Protein AF-A0A946QDX3-F1 (afdb_monomer_lite)

Structure (mmCIF, N/CA/C/O backbone):
data_AF-A0A946QDX3-F1
#
_entry.id   AF-A0A946QDX3-F1
#
loop_
_atom_site.group_PDB
_atom_site.id
_atom_site.type_symbol
_atom_site.label_atom_id
_atom_site.label_alt_id
_atom_site.label_comp_id
_atom_site.label_asym_id
_atom_site.label_entity_id
_atom_site.label_seq_id
_atom_site.pdbx_PDB_ins_code
_atom_site.Cartn_x
_atom_site.Cartn_y
_atom_site.Cartn_z
_atom_site.occupancy
_atom_site.B_iso_or_equiv
_atom_site.auth_seq_id
_atom_site.auth_comp_id
_atom_site.auth_asym_id
_atom_site.auth_atom_id
_atom_site.pdbx_PDB_model_num
ATOM 1 N N . MET A 1 1 ? -33.222 -22.373 52.245 1.00 41.47 1 MET A N 1
ATOM 2 C CA . MET A 1 1 ? -32.261 -22.494 51.122 1.00 41.47 1 MET A CA 1
ATOM 3 C C . MET A 1 1 ? -33.049 -22.354 49.823 1.00 41.47 1 MET A C 1
ATOM 5 O O . MET A 1 1 ? -33.747 -23.283 49.467 1.00 41.47 1 MET A O 1
ATOM 9 N N . ARG A 1 2 ? -33.290 -21.146 49.296 1.00 36.00 2 ARG A N 1
ATOM 10 C CA . ARG A 1 2 ? -32.453 -20.389 48.336 1.00 36.00 2 ARG A CA 1
ATOM 11 C C . ARG A 1 2 ? -31.874 -21.234 47.192 1.00 36.00 2 ARG A C 1
ATOM 13 O O . ARG A 1 2 ? -30.853 -21.881 47.385 1.00 36.00 2 ARG A O 1
ATOM 20 N N . LYS A 1 3 ? -32.453 -21.072 45.999 1.00 32.81 3 LYS A N 1
ATOM 21 C CA . LYS A 1 3 ? -31.735 -20.637 44.789 1.00 32.81 3 LYS A CA 1
ATOM 22 C C . LYS A 1 3 ? -32.737 -19.973 43.836 1.00 32.81 3 LYS A C 1
ATOM 24 O O . LYS A 1 3 ? -33.515 -20.640 43.171 1.00 32.81 3 LYS A O 1
ATOM 29 N N . VAL A 1 4 ? -32.740 -18.642 43.854 1.00 37.34 4 VAL A N 1
ATOM 30 C CA . VAL A 1 4 ? -33.291 -17.804 42.785 1.00 37.34 4 VAL A CA 1
ATOM 31 C C . VAL A 1 4 ? -32.196 -17.743 41.728 1.00 37.34 4 VAL A C 1
ATOM 33 O O . VAL A 1 4 ? -31.067 -17.381 42.057 1.00 37.34 4 VAL A O 1
ATOM 36 N N . ILE A 1 5 ? -32.497 -18.167 40.506 1.00 38.88 5 ILE A N 1
ATOM 37 C CA . ILE A 1 5 ? -31.563 -18.127 39.380 1.00 38.88 5 ILE A CA 1
ATOM 38 C C . ILE A 1 5 ? -31.971 -16.916 38.539 1.00 38.88 5 ILE A C 1
ATOM 40 O O . ILE A 1 5 ? -33.093 -16.858 38.041 1.00 38.88 5 ILE A O 1
ATOM 44 N N . HIS A 1 6 ? -31.099 -15.913 38.468 1.00 34.41 6 HIS A N 1
ATOM 45 C CA . HIS A 1 6 ? -31.252 -14.770 37.570 1.00 34.41 6 HIS A CA 1
ATOM 46 C C . HIS A 1 6 ? -30.952 -15.200 36.127 1.00 34.41 6 HIS A C 1
ATOM 48 O O . HIS A 1 6 ? -29.953 -15.892 35.923 1.00 34.41 6 HIS A O 1
ATOM 54 N N . PRO A 1 7 ? -31.737 -14.776 35.123 1.00 34.97 7 PRO A N 1
ATOM 55 C CA . PRO A 1 7 ? -31.283 -14.834 33.744 1.00 34.97 7 PRO A CA 1
ATOM 56 C C . PRO A 1 7 ? -30.260 -13.711 33.532 1.00 34.97 7 PRO A C 1
ATOM 58 O O . PRO A 1 7 ? -30.574 -12.526 33.655 1.00 34.97 7 PRO A O 1
ATOM 61 N N . ILE A 1 8 ? -29.013 -14.102 33.280 1.00 38.84 8 ILE A N 1
ATOM 62 C CA . ILE A 1 8 ? -27.955 -13.204 32.823 1.00 38.84 8 ILE A CA 1
ATOM 63 C C . ILE A 1 8 ? -28.289 -12.841 31.375 1.00 38.84 8 ILE A C 1
ATOM 65 O O . ILE A 1 8 ? -28.543 -13.719 30.555 1.00 38.84 8 ILE A O 1
ATOM 69 N N . TYR A 1 9 ? -28.333 -11.540 31.100 1.00 29.94 9 TYR A N 1
ATOM 70 C CA . TYR A 1 9 ? -28.392 -10.979 29.757 1.00 29.94 9 TYR A CA 1
ATOM 71 C C . TYR A 1 9 ? -27.188 -11.475 28.954 1.00 29.94 9 TYR A C 1
ATOM 73 O O . TYR A 1 9 ? -26.076 -10.993 29.161 1.00 29.94 9 TYR A O 1
ATOM 81 N N . ASP A 1 10 ? -27.417 -12.408 28.038 1.00 31.30 10 ASP A N 1
ATOM 82 C CA . ASP A 1 10 ? -26.466 -12.714 26.980 1.00 31.30 10 ASP A CA 1
ATOM 83 C C . ASP A 1 10 ? -26.739 -11.716 25.851 1.00 31.30 10 ASP A C 1
ATOM 85 O O . ASP A 1 10 ? -27.717 -11.829 25.104 1.00 31.30 10 ASP A O 1
ATOM 89 N N . LYS A 1 11 ? -25.954 -10.634 25.811 1.00 34.47 11 LYS A N 1
ATOM 90 C CA . LYS A 1 11 ? -25.984 -9.687 24.696 1.00 34.47 11 LYS A CA 1
ATOM 91 C C . LYS A 1 11 ? -25.375 -10.399 23.496 1.00 34.47 11 LYS A C 1
ATOM 93 O O . LYS A 1 11 ? -24.168 -10.359 23.288 1.00 34.47 11 LYS A O 1
ATOM 98 N N . HIS A 1 12 ? -26.231 -11.050 22.722 1.00 31.20 12 HIS A N 1
ATOM 99 C CA . HIS A 1 12 ? -25.915 -11.468 21.369 1.00 31.20 12 HIS A CA 1
ATOM 100 C C . HIS A 1 12 ? -25.591 -10.195 20.576 1.00 31.20 12 HIS A C 1
ATOM 102 O O . HIS A 1 12 ? -26.488 -9.416 20.246 1.00 31.20 12 HIS A O 1
ATOM 108 N N . PHE A 1 13 ? -24.304 -9.928 20.357 1.00 32.84 13 PHE A N 1
ATOM 109 C CA . PHE A 1 13 ? -23.889 -8.976 19.336 1.00 32.84 13 PHE A CA 1
ATOM 110 C C . PHE A 1 13 ? -24.353 -9.557 17.999 1.00 32.84 13 PHE A C 1
ATOM 112 O O . PHE A 1 13 ? -24.028 -10.713 17.717 1.00 32.84 13 PHE A O 1
ATOM 119 N N . PRO A 1 14 ? -25.150 -8.834 17.197 1.00 33.19 14 PRO A N 1
ATOM 120 C CA . PRO A 1 14 ? -25.468 -9.314 15.869 1.00 33.19 14 PRO A CA 1
ATOM 121 C C . PRO A 1 14 ? -24.155 -9.369 15.088 1.00 33.19 14 PRO A C 1
ATOM 123 O O . PRO A 1 14 ? -23.488 -8.351 14.914 1.00 33.19 14 PRO A O 1
A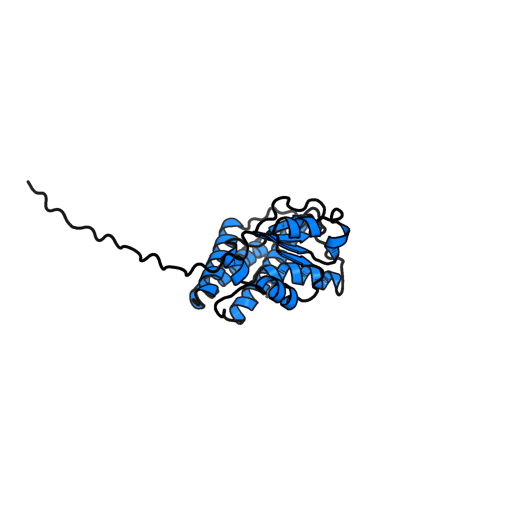TOM 126 N N . SER A 1 15 ? -23.768 -10.569 14.654 1.00 38.28 15 SER A N 1
ATOM 127 C CA . SER A 1 15 ? -22.821 -10.739 13.561 1.00 38.28 15 SER A CA 1
ATOM 128 C C . SER A 1 15 ? -23.417 -10.004 12.369 1.00 38.28 15 SER A C 1
ATOM 130 O O . SER A 1 15 ? -24.337 -10.510 11.725 1.00 38.28 15 SER A O 1
ATOM 132 N N . ASN A 1 16 ? -22.968 -8.770 12.133 1.00 37.12 16 ASN A N 1
ATOM 133 C CA . ASN A 1 16 ? -23.263 -8.090 10.887 1.00 37.12 16 ASN A CA 1
ATOM 134 C C . ASN A 1 16 ? -22.717 -8.997 9.791 1.00 37.12 16 ASN A C 1
ATOM 136 O O . ASN A 1 16 ? -21.519 -9.271 9.733 1.00 37.12 16 ASN A O 1
ATOM 140 N N . HIS A 1 17 ? -23.630 -9.516 8.975 1.00 38.84 17 HIS A N 1
ATOM 141 C CA . HIS A 1 17 ? -23.306 -10.070 7.679 1.00 38.84 17 HIS A CA 1
ATOM 142 C C . HIS A 1 17 ? -22.664 -8.944 6.872 1.00 38.84 17 HIS A C 1
ATOM 144 O O . HIS A 1 17 ? -23.356 -8.174 6.208 1.00 38.84 17 HIS A O 1
ATOM 150 N N . ILE A 1 18 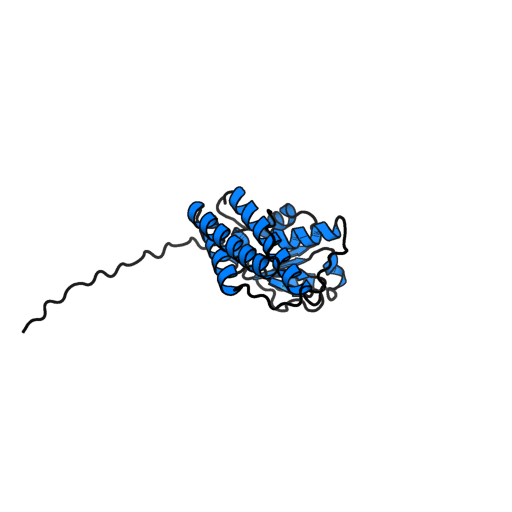? -21.342 -8.833 6.979 1.00 46.91 18 ILE A N 1
ATOM 151 C CA . ILE A 1 18 ? -20.516 -8.262 5.929 1.00 46.91 18 ILE A CA 1
ATOM 152 C C . ILE A 1 18 ? -20.886 -9.105 4.712 1.00 46.91 18 ILE A C 1
ATOM 154 O O . ILE A 1 18 ? -20.690 -10.320 4.713 1.00 46.91 18 ILE A O 1
ATOM 158 N N . GLN A 1 19 ? -21.581 -8.498 3.751 1.00 44.94 19 GLN A N 1
ATOM 159 C CA . GLN A 1 19 ? -21.688 -9.081 2.422 1.00 44.94 19 GLN A CA 1
ATOM 160 C C . GLN A 1 19 ? -20.257 -9.402 2.018 1.00 44.94 19 GLN A C 1
ATOM 162 O O . GLN A 1 19 ? -19.437 -8.488 2.036 1.00 44.94 19 GLN A O 1
ATOM 167 N N . ASP A 1 20 ? -19.957 -10.680 1.776 1.00 45.28 20 ASP A N 1
ATOM 168 C CA . ASP A 1 20 ? -18.637 -11.125 1.350 1.00 45.28 20 ASP A CA 1
ATOM 169 C C . ASP A 1 20 ? -18.242 -10.278 0.135 1.00 45.28 20 ASP A C 1
ATOM 171 O O . ASP A 1 20 ? -18.706 -10.520 -0.981 1.00 45.28 20 ASP A O 1
ATOM 175 N N . ILE A 1 21 ? -17.443 -9.232 0.368 1.00 50.97 21 ILE A N 1
ATOM 176 C CA . ILE A 1 21 ? -16.737 -8.528 -0.692 1.00 50.97 21 ILE A CA 1
ATOM 177 C C . ILE A 1 21 ? -15.943 -9.651 -1.353 1.00 50.97 21 ILE A C 1
ATOM 179 O O . ILE A 1 21 ? -15.221 -10.342 -0.622 1.00 50.97 21 ILE A O 1
ATOM 183 N N . PRO A 1 22 ? -16.118 -9.925 -2.660 1.00 57.59 22 PRO A N 1
ATOM 184 C CA . PRO A 1 22 ? -15.357 -10.982 -3.308 1.00 57.59 22 PRO A CA 1
ATOM 185 C C . PRO A 1 22 ? -13.893 -10.760 -2.938 1.00 57.59 22 PRO A C 1
ATOM 187 O O . PRO A 1 22 ? -13.384 -9.656 -3.122 1.00 57.59 22 PRO A O 1
ATOM 190 N N . MET A 1 23 ? -13.272 -11.743 -2.273 1.00 61.16 23 MET A N 1
ATOM 191 C CA . MET A 1 23 ? -11.881 -11.599 -1.851 1.00 61.16 23 MET A CA 1
ATOM 192 C C . MET A 1 23 ? -11.065 -11.293 -3.098 1.00 61.16 23 MET A C 1
ATOM 194 O O . MET A 1 23 ? -11.065 -12.083 -4.040 1.00 61.16 23 MET A O 1
ATOM 198 N N . ILE A 1 24 ? -10.440 -10.122 -3.102 1.00 79.12 24 ILE A N 1
ATOM 199 C CA . ILE A 1 24 ? -9.667 -9.618 -4.220 1.00 79.12 24 ILE A CA 1
ATOM 200 C C . ILE A 1 24 ? -8.252 -10.187 -4.075 1.00 79.12 24 ILE A C 1
ATOM 202 O O . ILE A 1 24 ? -7.794 -10.896 -4.966 1.00 79.12 24 ILE A O 1
ATOM 206 N N . TYR A 1 25 ? -7.605 -9.963 -2.919 1.00 90.88 25 TYR A N 1
ATOM 207 C CA . TYR A 1 25 ? -6.217 -10.366 -2.659 1.00 90.88 25 TYR A CA 1
ATOM 208 C C . TYR A 1 25 ? -5.999 -10.812 -1.210 1.00 90.88 25 TYR A C 1
ATOM 210 O O . TYR A 1 25 ? -6.507 -10.195 -0.280 1.00 90.88 25 TYR A O 1
ATOM 218 N N . LYS A 1 26 ? -5.181 -11.848 -1.003 1.00 91.69 26 LYS A N 1
ATOM 219 C CA . LYS A 1 26 ? -4.692 -12.283 0.318 1.00 91.69 26 LYS A CA 1
ATOM 220 C C . LYS A 1 26 ? -3.408 -11.581 0.745 1.00 91.69 26 LYS A C 1
ATOM 222 O O . LYS A 1 26 ? -3.100 -11.548 1.930 1.00 91.69 26 LYS A O 1
ATOM 227 N N . GLU A 1 27 ? -2.636 -11.071 -0.209 1.00 94.75 27 GLU A N 1
ATOM 228 C CA . GLU A 1 27 ? -1.398 -10.341 0.055 1.00 94.75 27 GLU A CA 1
ATOM 229 C C . GLU A 1 27 ? -1.223 -9.213 -0.962 1.00 94.75 27 GLU A C 1
ATOM 231 O O . GLU A 1 27 ? -1.499 -9.378 -2.151 1.00 94.75 27 GLU A O 1
ATOM 236 N N . LEU A 1 28 ? -0.740 -8.073 -0.468 1.00 97.44 28 LEU A N 1
ATOM 237 C CA . LEU A 1 28 ? -0.300 -6.936 -1.266 1.00 97.44 28 LEU A CA 1
ATOM 238 C C . LEU A 1 28 ? 1.228 -6.933 -1.250 1.00 97.44 28 LEU A C 1
ATOM 240 O O . LEU A 1 28 ? 1.826 -6.777 -0.184 1.00 97.44 28 LEU A O 1
ATOM 244 N N . ALA A 1 29 ? 1.856 -7.115 -2.406 1.00 97.56 29 ALA A N 1
ATOM 245 C CA . ALA A 1 29 ? 3.298 -7.265 -2.526 1.00 97.56 29 ALA A CA 1
ATOM 246 C C . ALA A 1 29 ? 3.890 -6.266 -3.526 1.00 97.56 29 ALA A C 1
ATOM 248 O O . ALA A 1 29 ? 3.354 -6.068 -4.614 1.00 97.56 29 ALA A O 1
ATOM 249 N N . ILE A 1 30 ? 5.040 -5.686 -3.186 1.00 97.94 30 ILE A N 1
ATOM 250 C CA . ILE A 1 30 ? 5.879 -4.906 -4.104 1.00 97.94 30 ILE A CA 1
ATOM 251 C C . ILE A 1 30 ? 7.269 -5.533 -4.219 1.00 97.94 30 ILE A C 1
ATOM 253 O O . ILE A 1 30 ? 7.847 -5.959 -3.218 1.00 97.94 30 ILE A O 1
ATOM 257 N N . LEU A 1 31 ? 7.824 -5.581 -5.430 1.00 97.44 31 LEU A N 1
ATOM 258 C CA . LEU A 1 31 ? 9.216 -5.984 -5.646 1.00 97.44 31 LEU A CA 1
ATOM 259 C C . LEU A 1 31 ? 10.111 -4.749 -5.686 1.00 97.44 31 LEU A C 1
ATOM 261 O O . LEU A 1 31 ? 9.846 -3.829 -6.453 1.00 97.44 31 LEU A O 1
ATOM 265 N N . LEU A 1 32 ? 11.154 -4.720 -4.859 1.00 96.12 32 LEU A N 1
ATOM 266 C CA . LEU A 1 32 ? 12.097 -3.603 -4.785 1.00 96.12 32 LEU A CA 1
ATOM 267 C C . LEU A 1 32 ? 13.497 -4.036 -5.241 1.00 96.12 32 LEU A C 1
ATOM 269 O O . LEU A 1 32 ? 13.923 -5.153 -4.924 1.00 96.12 32 LEU A O 1
ATOM 273 N N . PRO A 1 33 ? 14.266 -3.169 -5.927 1.00 93.56 33 PRO A N 1
ATOM 274 C CA . PRO A 1 33 ? 15.598 -3.503 -6.419 1.00 93.56 33 PRO A CA 1
ATOM 275 C C . PRO A 1 33 ? 16.660 -3.189 -5.350 1.00 93.56 33 PRO A C 1
ATOM 277 O O . PRO A 1 33 ? 17.644 -2.499 -5.609 1.00 93.56 33 PRO A O 1
ATOM 280 N N . CYS A 1 34 ? 16.437 -3.656 -4.123 1.00 92.06 34 CYS A N 1
ATOM 281 C CA . CYS A 1 34 ? 17.333 -3.474 -2.984 1.00 92.06 34 CYS A CA 1
ATOM 282 C C . CYS A 1 34 ? 17.331 -4.730 -2.100 1.00 92.06 34 CYS A C 1
ATOM 284 O O . CYS A 1 34 ? 16.368 -5.494 -2.101 1.00 92.06 34 CYS A O 1
ATOM 286 N N . HIS A 1 35 ? 18.415 -4.969 -1.361 1.00 88.94 35 HIS A N 1
ATOM 287 C CA . HIS A 1 35 ? 18.551 -6.123 -0.456 1.00 88.94 35 HIS A CA 1
ATOM 288 C C . HIS A 1 35 ? 17.893 -5.861 0.899 1.00 88.94 35 HIS A C 1
ATOM 290 O O . HIS A 1 35 ? 17.504 -6.783 1.617 1.00 88.94 35 HIS A O 1
ATOM 296 N N . SER A 1 36 ? 17.807 -4.585 1.249 1.00 89.38 36 SER A N 1
ATOM 297 C CA . SER A 1 36 ? 17.224 -4.0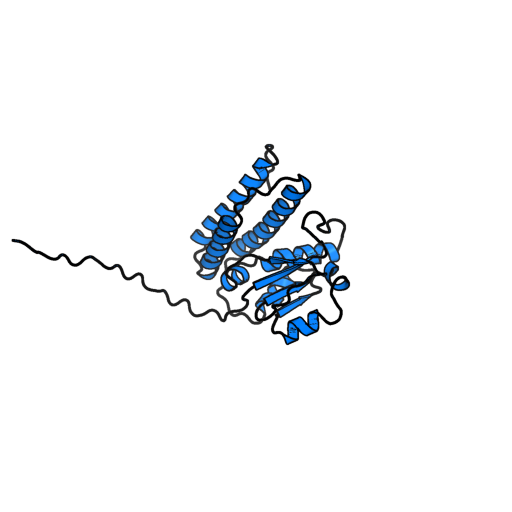23 2.451 1.00 89.38 36 SER A CA 1
ATOM 298 C C . SER A 1 36 ? 16.659 -2.641 2.114 1.00 89.38 36 SER A C 1
ATOM 300 O O . SER A 1 36 ? 16.948 -2.074 1.065 1.00 89.38 36 SER A O 1
ATOM 302 N N . LEU A 1 37 ? 15.892 -2.031 3.011 1.00 89.19 37 LEU A N 1
ATOM 303 C CA . LEU A 1 37 ? 15.543 -0.619 2.825 1.00 89.19 37 LEU A CA 1
ATOM 304 C C . LEU A 1 37 ? 16.732 0.331 3.126 1.00 89.19 37 LEU A C 1
ATOM 306 O O . LEU A 1 37 ? 16.603 1.531 2.913 1.00 89.19 37 LEU A O 1
ATOM 310 N N . GLU A 1 38 ? 17.900 -0.161 3.579 1.00 86.38 38 GLU A N 1
ATOM 311 C CA . GLU A 1 38 ? 19.117 0.668 3.721 1.00 86.38 38 GLU A CA 1
ATOM 312 C C . GLU A 1 38 ? 19.693 1.068 2.355 1.00 86.38 38 GLU A C 1
ATOM 314 O O . GLU A 1 38 ? 20.203 2.176 2.192 1.00 86.38 38 GLU A O 1
ATOM 319 N N . ASP A 1 39 ? 19.598 0.169 1.372 1.00 87.94 39 ASP A N 1
ATOM 320 C CA . ASP A 1 39 ? 20.019 0.366 -0.016 1.00 87.94 39 ASP A CA 1
ATOM 321 C C . ASP A 1 39 ? 18.844 0.718 -0.941 1.00 87.94 39 ASP A C 1
ATOM 323 O O . ASP A 1 39 ? 18.923 0.514 -2.152 1.00 87.94 39 ASP A O 1
ATOM 327 N N . PHE A 1 40 ? 17.761 1.278 -0.386 1.00 90.56 40 PHE A N 1
ATOM 328 C CA . PHE A 1 40 ? 16.613 1.726 -1.173 1.00 90.56 40 PHE A CA 1
ATOM 329 C C . PHE A 1 40 ? 17.053 2.698 -2.288 1.00 90.56 40 PHE A C 1
ATOM 331 O O . PHE A 1 40 ? 17.841 3.623 -2.038 1.00 90.56 40 PHE A O 1
ATOM 338 N N . PRO A 1 41 ? 16.559 2.532 -3.527 1.00 88.12 41 PRO A N 1
ATOM 339 C CA . PRO A 1 41 ? 17.155 3.154 -4.705 1.00 88.12 41 PRO A CA 1
ATOM 340 C C . PRO A 1 41 ? 16.717 4.624 -4.877 1.00 88.12 41 PRO A C 1
ATOM 342 O O . PRO A 1 41 ? 15.921 4.982 -5.739 1.00 88.12 41 PRO A O 1
ATOM 345 N N . THR A 1 42 ? 17.289 5.514 -4.066 1.00 87.38 42 THR A N 1
ATOM 346 C CA . THR A 1 42 ? 16.982 6.963 -4.041 1.00 87.38 42 THR A CA 1
ATOM 347 C C . THR A 1 42 ? 17.639 7.783 -5.162 1.00 87.38 42 THR A C 1
ATOM 349 O O . THR A 1 42 ? 17.475 8.999 -5.214 1.00 87.38 42 THR A O 1
ATOM 352 N N . HIS A 1 43 ? 18.404 7.142 -6.047 1.00 88.75 43 HIS A N 1
ATOM 353 C CA . HIS A 1 43 ? 19.201 7.803 -7.086 1.00 88.75 43 HIS A CA 1
ATOM 354 C C . HIS A 1 43 ? 18.499 7.894 -8.449 1.00 88.75 43 HIS A C 1
ATOM 356 O O . HIS A 1 43 ? 18.997 8.592 -9.332 1.00 88.75 43 HIS A O 1
ATOM 362 N N . HIS A 1 44 ? 17.381 7.187 -8.634 1.00 89.94 44 HIS A N 1
ATOM 363 C CA . HIS A 1 44 ? 16.588 7.281 -9.857 1.00 89.94 44 HIS A CA 1
ATOM 364 C C . HIS A 1 44 ? 15.909 8.650 -9.973 1.00 89.94 44 HIS A C 1
ATOM 366 O O . HIS A 1 44 ? 15.630 9.315 -8.974 1.00 89.94 44 HIS A O 1
ATOM 372 N N . THR A 1 45 ? 15.618 9.056 -11.206 1.00 90.12 45 THR A N 1
ATOM 373 C CA . THR A 1 45 ? 14.881 10.282 -11.533 1.00 90.12 45 THR A CA 1
ATOM 374 C C . THR A 1 45 ? 13.751 9.968 -12.507 1.00 90.12 45 THR A C 1
ATOM 376 O O . THR A 1 45 ? 13.649 8.847 -13.004 1.00 90.12 45 THR A O 1
ATOM 379 N N . ASP A 1 46 ? 12.907 10.965 -12.774 1.00 92.94 46 ASP A N 1
ATOM 380 C CA . ASP A 1 46 ? 11.884 10.911 -13.821 1.00 92.94 46 ASP A CA 1
ATOM 381 C C . ASP A 1 46 ? 10.950 9.695 -13.665 1.00 92.94 46 ASP A C 1
ATOM 383 O O . ASP A 1 46 ? 10.467 9.424 -12.562 1.00 92.94 46 ASP A O 1
ATOM 387 N N . ASP A 1 47 ? 10.693 8.972 -14.755 1.00 93.44 47 ASP A N 1
ATOM 388 C CA . ASP A 1 47 ? 9.748 7.856 -14.812 1.00 93.44 47 ASP A CA 1
ATOM 389 C C . ASP A 1 47 ? 10.120 6.703 -13.870 1.00 93.44 47 ASP A C 1
ATOM 391 O O . ASP A 1 47 ? 9.234 6.072 -13.297 1.00 93.44 47 ASP A O 1
ATOM 395 N N . ASP A 1 48 ? 11.410 6.461 -13.637 1.00 93.12 48 ASP A N 1
ATOM 396 C CA . ASP A 1 48 ? 11.875 5.397 -12.743 1.00 93.12 48 ASP A CA 1
ATOM 397 C C . ASP A 1 48 ? 11.575 5.714 -11.274 1.00 93.12 48 ASP A C 1
ATOM 399 O O . ASP A 1 48 ? 11.063 4.872 -10.529 1.00 93.12 48 ASP A O 1
ATOM 403 N N . ALA A 1 49 ? 11.837 6.956 -10.857 1.00 93.94 49 ALA A N 1
ATOM 404 C CA . ALA A 1 49 ? 11.473 7.420 -9.520 1.00 93.94 49 ALA A CA 1
ATOM 405 C C . ALA A 1 49 ? 9.947 7.477 -9.345 1.00 93.94 49 ALA A C 1
ATOM 407 O O . ALA A 1 49 ? 9.425 7.091 -8.293 1.00 93.94 49 ALA A O 1
ATOM 408 N N . ALA A 1 50 ? 9.232 7.927 -10.381 1.00 95.81 50 ALA A N 1
ATOM 409 C CA . ALA A 1 50 ? 7.777 7.982 -10.388 1.00 95.81 50 ALA A CA 1
ATOM 410 C C . ALA A 1 50 ? 7.163 6.582 -10.264 1.00 95.81 50 ALA A C 1
ATOM 412 O O . ALA A 1 50 ? 6.304 6.377 -9.410 1.00 95.81 50 ALA A O 1
ATOM 413 N N . SER A 1 51 ? 7.654 5.603 -11.031 1.00 97.00 51 SER A N 1
ATOM 414 C CA . SER A 1 51 ? 7.185 4.215 -10.986 1.00 97.00 51 SER A CA 1
ATOM 415 C C . SER A 1 51 ? 7.365 3.585 -9.613 1.00 97.00 51 SER A C 1
ATOM 417 O O . SER A 1 51 ? 6.430 2.976 -9.089 1.00 97.00 51 SER A O 1
ATOM 419 N N . LEU A 1 52 ? 8.532 3.770 -8.993 1.00 96.00 52 LEU A N 1
ATOM 420 C CA . LEU A 1 52 ? 8.815 3.247 -7.659 1.00 96.00 52 LEU A CA 1
ATOM 421 C C . LEU A 1 52 ? 7.832 3.787 -6.616 1.00 96.00 52 LEU A C 1
ATOM 423 O O . LEU A 1 52 ? 7.227 3.020 -5.865 1.00 96.00 52 LEU A O 1
ATOM 427 N N . LEU A 1 53 ? 7.643 5.108 -6.590 1.00 96.44 53 LEU A N 1
ATOM 428 C CA . LEU A 1 53 ? 6.771 5.743 -5.609 1.00 96.44 53 LEU A CA 1
ATOM 429 C C . LEU A 1 53 ? 5.285 5.465 -5.886 1.00 96.44 53 LEU A C 1
ATOM 431 O O . LEU A 1 53 ? 4.525 5.232 -4.943 1.00 96.44 53 LEU A O 1
ATOM 435 N N . ALA A 1 54 ? 4.871 5.454 -7.155 1.00 97.75 54 ALA A N 1
ATOM 436 C CA . ALA A 1 54 ? 3.515 5.105 -7.573 1.00 97.75 54 ALA A CA 1
ATOM 437 C C . ALA A 1 54 ? 3.159 3.666 -7.187 1.00 97.75 54 ALA A C 1
ATOM 439 O O . ALA A 1 54 ? 2.099 3.436 -6.610 1.00 97.75 54 ALA A O 1
ATOM 440 N N . SER A 1 55 ? 4.068 2.723 -7.444 1.00 97.81 55 SER A N 1
ATOM 441 C CA . SER A 1 55 ? 3.905 1.308 -7.101 1.00 97.81 55 SER A CA 1
ATOM 442 C C . SER A 1 55 ? 3.764 1.101 -5.597 1.00 97.81 55 SER A C 1
ATOM 444 O O . SER A 1 55 ? 2.894 0.356 -5.153 1.00 97.81 55 SER A O 1
ATOM 446 N N . TRP A 1 56 ? 4.592 1.793 -4.808 1.00 98.00 56 TRP A N 1
ATOM 447 C CA . TRP A 1 56 ? 4.524 1.725 -3.352 1.00 98.00 56 TRP A CA 1
ATOM 448 C C . TRP A 1 56 ? 3.215 2.311 -2.832 1.00 98.00 56 TRP A C 1
ATOM 450 O O . TRP A 1 56 ? 2.442 1.625 -2.174 1.00 98.00 56 TRP A O 1
ATOM 460 N N . THR A 1 57 ? 2.951 3.584 -3.130 1.00 98.19 57 THR A N 1
ATOM 461 C CA . THR A 1 57 ? 1.816 4.310 -2.543 1.00 98.19 57 THR A CA 1
ATOM 462 C C . THR A 1 57 ? 0.470 3.837 -3.082 1.00 98.19 57 THR A C 1
ATOM 464 O O . THR A 1 57 ? -0.500 3.853 -2.337 1.00 98.19 57 THR A O 1
ATOM 467 N N . GLY A 1 58 ? 0.389 3.358 -4.327 1.00 97.88 58 GLY A N 1
ATOM 468 C CA . GLY A 1 58 ? -0.854 2.838 -4.907 1.00 97.88 58 GLY A CA 1
ATOM 469 C C . GLY A 1 58 ? -1.421 1.633 -4.153 1.00 97.88 58 GLY A C 1
ATOM 470 O O . GLY A 1 58 ? -2.637 1.497 -4.036 1.00 97.88 58 GLY A O 1
ATOM 471 N N . LEU A 1 59 ? -0.554 0.807 -3.559 1.00 98.00 59 LEU A N 1
ATOM 472 C CA . LEU A 1 59 ? -0.962 -0.332 -2.736 1.00 98.00 59 LEU A CA 1
ATOM 473 C C . LEU A 1 59 ? -1.550 0.062 -1.370 1.00 98.00 59 LEU A C 1
ATOM 475 O O . LEU A 1 59 ? -2.142 -0.782 -0.703 1.00 98.00 59 LEU A O 1
ATOM 479 N N . TRP A 1 60 ? -1.433 1.329 -0.959 1.00 98.56 60 TRP A N 1
ATOM 480 C CA . TRP A 1 60 ? -1.997 1.810 0.306 1.00 98.56 60 TRP A CA 1
ATOM 481 C C . TRP A 1 60 ? -3.470 2.197 0.220 1.00 98.56 60 TRP A C 1
ATOM 483 O O . TRP A 1 60 ? -4.033 2.684 1.194 1.00 98.56 60 TRP A O 1
ATOM 493 N N . HIS A 1 61 ? -4.125 1.981 -0.921 1.00 97.56 61 HIS A N 1
ATOM 494 C CA . HIS A 1 61 ? -5.549 2.256 -1.054 1.00 97.56 61 HIS A CA 1
ATOM 495 C C . HIS A 1 61 ? -6.370 1.482 0.009 1.00 97.56 61 HIS A C 1
ATOM 497 O O . HIS A 1 61 ? -6.203 0.264 0.130 1.00 97.56 61 HIS A O 1
ATOM 503 N N . PRO A 1 62 ? -7.306 2.127 0.738 1.00 97.31 62 PRO A N 1
ATOM 504 C CA . PRO A 1 62 ? -7.996 1.518 1.883 1.00 97.31 62 PRO A CA 1
ATOM 505 C C . PRO A 1 62 ? -8.727 0.222 1.532 1.00 97.31 62 PRO A C 1
ATOM 507 O O . PRO A 1 62 ? -8.692 -0.737 2.290 1.00 97.31 62 PRO A O 1
ATOM 510 N N . LEU A 1 63 ? -9.342 0.145 0.352 1.00 95.44 63 LEU A N 1
ATOM 511 C CA . LEU A 1 63 ? -10.006 -1.083 -0.089 1.00 95.44 63 LEU A CA 1
ATOM 512 C C . LEU A 1 63 ? -9.051 -2.282 -0.211 1.00 95.44 63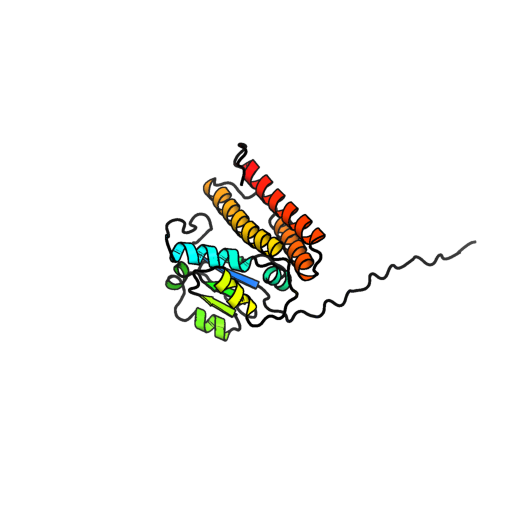 LEU A C 1
ATOM 514 O O . LEU A 1 63 ? -9.438 -3.395 0.131 1.00 95.44 63 LEU A O 1
ATOM 518 N N . LEU A 1 64 ? -7.823 -2.058 -0.692 1.00 95.88 64 LEU A N 1
ATOM 519 C CA . LEU A 1 64 ? -6.835 -3.125 -0.847 1.00 95.88 64 LEU A CA 1
ATOM 520 C C . LEU A 1 64 ? -6.435 -3.660 0.529 1.00 95.88 64 LEU A C 1
ATOM 522 O O . LEU A 1 64 ? -6.482 -4.866 0.748 1.00 95.88 64 LEU A O 1
ATOM 526 N N . ILE A 1 65 ? -6.133 -2.753 1.463 1.00 97.38 65 ILE A N 1
ATOM 527 C CA . ILE A 1 65 ? -5.735 -3.079 2.840 1.00 97.38 65 ILE A CA 1
ATOM 528 C C . ILE A 1 65 ? -6.871 -3.769 3.605 1.00 97.38 65 ILE A C 1
ATOM 530 O O . ILE A 1 65 ? -6.645 -4.753 4.307 1.00 97.38 65 ILE A O 1
ATOM 534 N N . ALA A 1 66 ? -8.104 -3.271 3.483 1.00 95.56 66 ALA A N 1
ATOM 535 C CA . ALA A 1 66 ? -9.261 -3.869 4.147 1.00 95.56 66 ALA A CA 1
ATOM 536 C C . ALA A 1 66 ? -9.514 -5.304 3.664 1.00 95.56 66 ALA A C 1
ATOM 538 O O . ALA A 1 66 ? -9.925 -6.154 4.451 1.00 95.56 66 ALA A O 1
ATOM 539 N N . ASN A 1 67 ? -9.271 -5.570 2.377 1.00 91.88 67 ASN A N 1
ATOM 540 C CA . ASN A 1 67 ? -9.495 -6.877 1.772 1.00 91.88 67 ASN A CA 1
ATOM 541 C C . ASN A 1 67 ? -8.381 -7.881 2.108 1.00 91.88 67 ASN A C 1
ATOM 543 O O . ASN A 1 67 ? -8.687 -9.013 2.476 1.00 91.88 67 ASN A O 1
ATOM 547 N N . SER A 1 68 ? -7.112 -7.460 2.039 1.00 94.31 68 SER A N 1
ATOM 548 C CA . SER A 1 68 ? -5.967 -8.302 2.414 1.00 94.31 68 SER A CA 1
ATOM 549 C C . SER A 1 68 ? -5.878 -8.541 3.920 1.00 94.31 68 SER A C 1
ATOM 551 O O . SER A 1 68 ? -5.333 -9.555 4.355 1.00 94.31 68 SER A O 1
ATOM 553 N N . GLY A 1 69 ? -6.398 -7.611 4.725 1.00 95.50 69 GLY A N 1
ATOM 554 C CA . GLY A 1 69 ? -6.271 -7.640 6.179 1.00 95.50 69 GLY A CA 1
ATOM 555 C C . GLY A 1 69 ? -4.847 -7.369 6.671 1.00 95.50 69 GLY A C 1
ATOM 556 O O . GLY A 1 69 ? -4.549 -7.675 7.821 1.00 95.50 69 GLY A O 1
ATOM 557 N N . SER A 1 70 ? -3.980 -6.817 5.818 1.00 95.94 70 SER A N 1
ATOM 558 C CA . SER A 1 70 ? -2.606 -6.434 6.150 1.00 95.94 70 SER A CA 1
ATOM 559 C C . SER A 1 70 ? -2.166 -5.221 5.335 1.00 95.94 70 SER A C 1
ATOM 561 O O . SER A 1 70 ? -2.684 -4.966 4.243 1.00 95.94 70 SER A O 1
ATOM 563 N N . ILE A 1 71 ? -1.147 -4.510 5.819 1.00 96.75 71 ILE A N 1
ATOM 564 C CA . ILE A 1 71 ? -0.430 -3.538 4.987 1.00 96.75 71 ILE A CA 1
ATOM 565 C C . ILE A 1 71 ? 0.435 -4.253 3.938 1.00 96.75 71 ILE A C 1
ATOM 567 O O . ILE A 1 71 ? 0.499 -5.486 3.868 1.00 96.75 71 ILE A O 1
ATOM 571 N N . ILE A 1 72 ? 1.072 -3.454 3.088 1.00 96.31 72 ILE A N 1
ATOM 572 C CA . ILE A 1 72 ? 1.908 -3.932 1.990 1.00 96.31 72 ILE A CA 1
ATOM 573 C C . ILE A 1 72 ? 3.138 -4.678 2.511 1.00 96.31 72 ILE A C 1
ATOM 575 O O . ILE A 1 72 ? 3.736 -4.294 3.516 1.00 96.31 72 ILE A O 1
ATOM 579 N N . LYS A 1 73 ? 3.566 -5.706 1.782 1.00 95.94 73 LYS A N 1
ATOM 580 C CA . LYS A 1 73 ? 4.857 -6.366 1.981 1.00 95.94 73 LYS A CA 1
ATOM 581 C C . LYS A 1 73 ? 5.774 -6.035 0.823 1.00 95.94 73 LYS A C 1
ATOM 583 O O . LYS A 1 73 ? 5.351 -6.018 -0.329 1.00 95.94 73 LYS A O 1
ATOM 588 N N . TRP A 1 74 ? 7.042 -5.796 1.113 1.00 96.19 74 TRP A N 1
ATOM 589 C CA . TRP A 1 74 ? 8.047 -5.672 0.071 1.00 96.19 74 TRP A CA 1
ATOM 590 C C . TRP A 1 74 ? 8.928 -6.917 0.055 1.00 96.19 74 TRP A C 1
ATOM 592 O O . TRP A 1 74 ? 9.246 -7.485 1.100 1.00 96.19 74 TRP A O 1
ATOM 602 N N . HIS A 1 75 ? 9.318 -7.329 -1.144 1.00 96.50 75 HIS A N 1
ATOM 603 C CA . HIS A 1 75 ? 10.249 -8.425 -1.374 1.00 96.50 75 HIS A CA 1
ATOM 604 C C . HIS A 1 75 ? 11.383 -7.932 -2.263 1.00 96.50 75 HIS A C 1
ATOM 606 O O . HIS A 1 75 ? 11.231 -6.971 -3.025 1.00 96.50 75 HIS A O 1
ATOM 612 N N . ARG A 1 76 ? 12.535 -8.591 -2.179 1.00 96.00 76 ARG A N 1
ATOM 613 C CA . ARG A 1 76 ? 13.649 -8.281 -3.072 1.00 96.00 76 ARG A CA 1
ATOM 614 C C . ARG A 1 76 ? 13.298 -8.756 -4.476 1.00 96.00 76 ARG A C 1
ATOM 616 O O . ARG A 1 76 ? 12.809 -9.869 -4.649 1.00 96.00 76 ARG A O 1
ATOM 623 N N . ALA A 1 77 ? 13.589 -7.949 -5.487 1.00 95.06 77 ALA A N 1
ATOM 624 C CA . ALA A 1 77 ? 13.348 -8.345 -6.872 1.00 95.06 77 ALA A CA 1
ATOM 625 C C . ALA A 1 77 ? 14.174 -9.583 -7.285 1.00 95.06 77 ALA A C 1
ATOM 627 O O . ALA A 1 77 ? 13.731 -10.364 -8.121 1.00 95.06 77 ALA A O 1
ATOM 628 N N . ASP A 1 78 ? 15.344 -9.802 -6.679 1.00 93.12 78 ASP A N 1
ATOM 629 C CA . ASP A 1 78 ? 16.200 -10.964 -6.951 1.00 93.12 78 ASP A CA 1
ATOM 630 C C . ASP A 1 78 ? 15.877 -12.207 -6.097 1.00 93.12 78 ASP A C 1
ATOM 632 O O . ASP A 1 78 ? 16.392 -13.290 -6.379 1.00 93.12 78 ASP A O 1
ATOM 636 N N . ASP A 1 79 ? 15.005 -12.067 -5.095 1.00 95.00 79 ASP A N 1
ATOM 637 C CA . ASP A 1 79 ? 14.478 -13.147 -4.251 1.00 95.00 79 ASP A CA 1
ATOM 638 C C . ASP A 1 79 ? 12.960 -12.956 -4.049 1.00 95.00 79 ASP A C 1
ATOM 640 O O . ASP A 1 79 ? 12.499 -12.646 -2.945 1.00 95.00 79 ASP A O 1
ATOM 644 N N . PRO A 1 80 ? 12.170 -13.021 -5.141 1.00 94.31 80 PRO A N 1
ATOM 645 C CA . PRO A 1 80 ? 10.751 -12.702 -5.097 1.00 94.31 80 PRO A CA 1
ATOM 646 C C . PRO A 1 80 ? 9.937 -13.882 -4.523 1.00 94.31 80 PRO A C 1
ATOM 648 O O . PRO A 1 80 ? 10.392 -15.029 -4.562 1.00 94.31 80 PRO A O 1
ATOM 651 N N . PRO A 1 81 ? 8.710 -13.652 -4.019 1.00 93.75 81 PRO A N 1
ATOM 652 C CA . PRO A 1 81 ? 7.939 -14.681 -3.330 1.00 93.75 81 PRO A CA 1
ATOM 653 C C . PRO A 1 81 ? 7.569 -15.850 -4.255 1.00 93.75 81 PRO A C 1
ATOM 655 O O . PRO A 1 81 ? 7.233 -15.667 -5.429 1.00 93.75 81 PRO A O 1
ATOM 658 N N . GLU A 1 82 ? 7.594 -17.065 -3.700 1.00 91.06 82 GLU A N 1
ATOM 659 C CA . GLU A 1 82 ? 7.190 -18.292 -4.405 1.00 91.06 82 GLU A CA 1
ATOM 660 C C . GLU A 1 82 ? 5.674 -18.540 -4.348 1.00 91.06 82 GLU A C 1
ATOM 662 O O . GLU A 1 82 ? 5.107 -19.164 -5.245 1.00 91.06 82 GLU A O 1
ATOM 667 N N . THR A 1 83 ? 5.005 -18.068 -3.289 1.00 92.06 83 THR A N 1
ATOM 668 C CA . THR A 1 83 ? 3.549 -18.208 -3.130 1.00 92.06 83 THR A CA 1
ATOM 669 C C . THR A 1 83 ? 2.857 -17.019 -3.779 1.00 92.06 83 THR A C 1
ATOM 671 O O . THR A 1 83 ? 3.021 -15.895 -3.322 1.00 92.06 83 THR A O 1
ATOM 674 N N . LEU A 1 84 ? 2.105 -17.280 -4.850 1.00 93.62 84 LEU A N 1
ATOM 675 C CA . LEU A 1 84 ? 1.579 -16.243 -5.749 1.00 93.62 84 LEU A CA 1
ATOM 676 C C . LEU A 1 84 ? 0.055 -16.291 -5.927 1.00 93.62 84 LEU A C 1
ATOM 678 O O . LEU A 1 84 ? -0.520 -15.396 -6.534 1.00 93.62 84 LEU A O 1
ATOM 682 N N . LEU A 1 85 ? -0.614 -17.305 -5.372 1.00 93.38 85 LEU A N 1
ATOM 683 C CA . LEU A 1 85 ? -2.069 -17.417 -5.439 1.00 93.38 85 LEU A CA 1
ATOM 684 C C . LEU A 1 85 ? -2.739 -16.283 -4.649 1.00 93.38 85 LEU A C 1
ATOM 686 O O . LEU A 1 85 ? -2.482 -16.139 -3.453 1.00 93.38 85 LEU A O 1
ATOM 690 N N . ASP A 1 86 ? -3.639 -15.550 -5.307 1.00 92.81 86 ASP A N 1
ATOM 691 C CA . ASP A 1 86 ? -4.390 -14.416 -4.752 1.00 92.81 86 ASP A CA 1
ATOM 692 C C . ASP A 1 86 ? -3.479 -13.273 -4.248 1.00 92.81 86 ASP A C 1
ATOM 694 O O . ASP A 1 86 ? -3.829 -12.558 -3.309 1.00 92.81 86 ASP A O 1
ATOM 698 N N . VAL A 1 87 ? -2.292 -13.105 -4.839 1.00 95.56 87 VAL A N 1
ATOM 699 C CA . VAL A 1 87 ? -1.369 -12.002 -4.524 1.00 95.56 87 VAL A CA 1
ATOM 700 C C . VAL A 1 87 ? -1.549 -10.875 -5.538 1.00 95.56 87 VAL A C 1
ATOM 702 O O . VAL A 1 87 ? -1.506 -11.121 -6.745 1.00 95.56 87 VAL A O 1
ATOM 705 N N . LEU A 1 88 ? -1.687 -9.636 -5.060 1.00 96.81 88 LEU A N 1
ATOM 706 C CA . LEU A 1 88 ? -1.469 -8.449 -5.885 1.00 96.81 88 LEU A CA 1
ATOM 707 C C . LEU A 1 88 ? 0.017 -8.108 -5.856 1.00 96.81 88 LEU A C 1
ATOM 709 O O . LEU A 1 88 ? 0.525 -7.630 -4.843 1.00 96.81 88 LEU A O 1
ATOM 713 N N . LEU A 1 89 ? 0.706 -8.352 -6.965 1.00 97.69 89 LEU A N 1
ATOM 714 C CA . LEU A 1 89 ? 2.136 -8.129 -7.107 1.00 97.69 89 LEU A CA 1
ATOM 715 C C . LEU A 1 89 ? 2.400 -6.903 -7.984 1.00 97.69 89 LEU A C 1
ATOM 717 O O . LEU A 1 89 ? 2.142 -6.924 -9.186 1.00 97.69 89 LEU A O 1
ATOM 721 N N . VAL A 1 90 ? 2.960 -5.847 -7.401 1.00 98.00 90 VAL A N 1
ATOM 722 C CA . VAL A 1 90 ? 3.334 -4.629 -8.126 1.00 98.00 90 VAL A CA 1
ATOM 723 C C . VAL A 1 90 ? 4.842 -4.594 -8.355 1.00 98.00 90 VAL A C 1
ATOM 725 O O . VAL A 1 90 ? 5.639 -4.785 -7.434 1.00 98.00 90 VAL A O 1
ATOM 728 N N . VAL A 1 91 ? 5.241 -4.348 -9.599 1.00 97.75 91 VAL A N 1
ATOM 729 C CA . VAL A 1 91 ? 6.634 -4.357 -10.046 1.00 97.75 91 VAL A CA 1
ATOM 730 C C . VAL A 1 91 ? 6.976 -2.990 -10.651 1.00 97.75 91 VAL A C 1
ATOM 732 O O . VAL A 1 91 ? 6.561 -2.692 -11.775 1.00 97.75 91 VAL A O 1
ATOM 735 N N . PRO A 1 92 ? 7.734 -2.144 -9.927 1.00 96.62 92 PRO A N 1
ATOM 736 C CA . PRO A 1 92 ? 8.280 -0.905 -10.469 1.00 96.62 92 PRO A CA 1
ATOM 737 C C . PRO A 1 92 ? 9.164 -1.165 -11.690 1.00 96.62 92 PRO A C 1
ATOM 739 O O . PRO A 1 92 ? 9.855 -2.187 -11.739 1.00 96.62 92 PRO A O 1
ATOM 742 N N . THR A 1 93 ? 9.243 -0.205 -12.618 1.00 94.50 93 THR A N 1
ATOM 743 C CA . THR A 1 93 ? 10.103 -0.299 -13.819 1.00 94.50 93 THR A CA 1
ATOM 744 C C . THR A 1 93 ? 11.527 -0.726 -13.464 1.00 94.50 93 THR A C 1
ATOM 746 O O . THR A 1 93 ? 12.033 -1.707 -14.009 1.00 94.50 93 THR A O 1
ATOM 749 N N . VAL A 1 94 ? 12.107 -0.074 -12.453 1.00 93.06 94 VAL A N 1
ATOM 750 C CA . VAL A 1 94 ? 13.468 -0.293 -11.933 1.00 93.06 94 VAL A CA 1
ATOM 751 C C . VAL A 1 94 ? 13.728 -1.686 -11.355 1.00 93.06 94 VAL A C 1
ATOM 753 O O . VAL A 1 94 ? 14.878 -2.040 -11.122 1.00 93.06 94 VAL A O 1
ATOM 756 N N . SER A 1 95 ? 12.686 -2.477 -11.093 1.00 94.62 95 SER A N 1
ATOM 757 C CA . SER A 1 95 ? 12.820 -3.834 -10.542 1.00 94.62 95 SER A CA 1
ATOM 758 C C . SER A 1 95 ? 12.788 -4.926 -11.604 1.00 94.62 95 SER A C 1
ATOM 760 O O . SER A 1 95 ? 13.198 -6.050 -11.325 1.00 94.62 95 SER A O 1
ATOM 762 N N . THR A 1 96 ? 12.337 -4.609 -12.818 1.00 91.38 96 THR A N 1
ATOM 763 C CA . THR A 1 96 ? 12.104 -5.589 -13.888 1.00 91.38 96 THR A CA 1
ATOM 764 C C . THR A 1 96 ? 13.378 -6.338 -14.278 1.00 91.38 96 THR A C 1
ATOM 766 O O . THR A 1 96 ? 13.363 -7.561 -14.411 1.00 91.38 96 THR A O 1
ATOM 769 N N . ASP A 1 97 ? 14.498 -5.620 -14.392 1.00 89.62 97 ASP A N 1
ATOM 770 C CA . ASP A 1 97 ? 15.786 -6.181 -14.820 1.00 89.62 97 ASP A CA 1
ATOM 771 C C . ASP A 1 97 ? 16.422 -7.116 -13.777 1.00 89.62 97 ASP A C 1
ATOM 773 O O . ASP A 1 97 ? 17.286 -7.931 -14.110 1.00 89.62 97 ASP A O 1
ATOM 777 N N . ASN A 1 98 ? 15.983 -7.038 -12.518 1.00 91.44 98 ASN A N 1
ATOM 778 C CA . ASN A 1 98 ? 16.471 -7.879 -11.427 1.00 91.44 98 ASN A CA 1
ATOM 779 C C . ASN A 1 98 ? 15.726 -9.221 -11.337 1.00 91.44 98 ASN A C 1
ATOM 781 O O . ASN A 1 98 ? 16.162 -10.112 -10.605 1.00 91.44 98 ASN A O 1
ATOM 785 N N . LEU A 1 99 ? 14.622 -9.384 -12.072 1.00 93.69 99 LEU A N 1
ATOM 786 C CA . LEU A 1 99 ? 13.796 -10.584 -12.009 1.00 93.69 99 LEU A CA 1
ATOM 787 C C . LEU A 1 99 ? 14.382 -11.734 -12.825 1.00 93.69 99 LEU A C 1
ATOM 789 O O . LEU A 1 99 ? 14.876 -11.579 -13.944 1.00 93.69 99 LEU A O 1
ATOM 793 N N . ALA A 1 100 ? 14.220 -12.950 -12.302 1.00 92.94 100 ALA A N 1
ATOM 794 C CA . ALA A 1 100 ? 14.502 -14.154 -13.068 1.00 92.94 100 ALA A CA 1
ATOM 795 C C . ALA A 1 100 ? 13.621 -14.215 -14.329 1.00 92.94 100 ALA A C 1
ATOM 797 O O . ALA A 1 100 ? 12.410 -13.982 -14.282 1.00 92.94 100 ALA A O 1
ATOM 798 N N . THR A 1 101 ? 14.206 -14.616 -15.461 1.00 93.12 101 THR A N 1
ATOM 799 C CA . THR A 1 101 ? 13.480 -14.720 -16.733 1.00 93.12 101 THR A CA 1
ATOM 800 C C . THR A 1 101 ? 12.200 -15.555 -16.591 1.00 93.12 101 THR A C 1
ATOM 802 O O . THR A 1 101 ? 12.187 -16.649 -16.012 1.00 93.12 101 THR A O 1
ATOM 805 N N . GLY A 1 102 ? 11.097 -15.018 -17.116 1.00 93.50 102 GLY A N 1
ATOM 806 C CA . GLY A 1 102 ? 9.779 -15.651 -17.079 1.00 93.50 102 GLY A CA 1
ATOM 807 C C . GLY A 1 102 ? 9.101 -15.656 -15.706 1.00 93.50 102 GLY A C 1
ATOM 808 O O . GLY A 1 102 ? 8.088 -16.332 -15.567 1.00 93.50 102 GLY A O 1
ATOM 809 N N . TYR A 1 103 ? 9.632 -14.957 -14.693 1.00 95.50 103 TYR A N 1
ATOM 810 C CA . TYR A 1 103 ? 9.004 -14.882 -13.369 1.00 95.50 103 TYR A CA 1
ATOM 811 C C . TYR A 1 103 ? 7.584 -14.313 -13.431 1.00 95.50 103 TYR A C 1
ATOM 813 O O . TYR A 1 103 ? 6.662 -14.948 -12.933 1.00 95.50 103 TYR A O 1
ATOM 821 N N . LEU A 1 104 ? 7.388 -13.187 -14.119 1.00 94.94 104 LEU A N 1
ATOM 822 C CA . LEU A 1 104 ? 6.077 -12.536 -14.226 1.00 94.94 104 LEU A CA 1
ATOM 823 C C . LEU A 1 104 ? 5.031 -13.426 -14.903 1.00 94.94 104 LEU A C 1
ATOM 825 O O . LEU A 1 104 ? 3.911 -13.547 -14.418 1.00 94.94 104 LEU A O 1
ATOM 829 N N . GLN A 1 105 ? 5.426 -14.151 -15.956 1.00 95.00 105 GLN A N 1
ATOM 830 C CA . GLN A 1 105 ? 4.549 -15.138 -16.585 1.00 95.00 105 GLN A CA 1
ATOM 831 C C . GLN A 1 105 ? 4.157 -16.246 -15.598 1.00 95.00 105 GLN A C 1
ATOM 833 O O . GLN A 1 105 ? 2.987 -16.597 -15.510 1.00 95.00 105 GLN A O 1
ATOM 838 N N . ARG A 1 106 ? 5.112 -16.764 -14.810 1.00 95.38 106 ARG A N 1
ATOM 839 C CA . ARG A 1 106 ? 4.809 -17.762 -13.772 1.00 95.38 106 ARG A CA 1
ATOM 840 C C . ARG A 1 106 ? 3.887 -17.208 -12.689 1.00 95.38 106 ARG A C 1
ATOM 842 O O . ARG A 1 106 ? 3.059 -17.959 -12.191 1.00 95.38 106 ARG A O 1
ATOM 849 N N . ALA A 1 107 ? 4.026 -15.934 -12.325 1.00 96.00 107 ALA A N 1
ATOM 850 C CA . ALA A 1 107 ? 3.153 -15.287 -11.353 1.00 96.00 107 ALA A CA 1
ATOM 851 C C . ALA A 1 107 ? 1.707 -15.231 -11.853 1.00 96.00 107 ALA A C 1
ATOM 853 O O . ALA A 1 107 ? 0.806 -15.675 -11.143 1.00 96.00 107 ALA A O 1
ATOM 854 N N . HIS A 1 108 ? 1.496 -14.809 -13.103 1.00 94.31 108 HIS A N 1
ATOM 855 C CA . HIS A 1 108 ? 0.180 -14.872 -13.740 1.00 94.31 108 HIS A CA 1
ATOM 856 C C . HIS A 1 108 ? -0.377 -16.301 -13.789 1.00 94.31 108 HIS A C 1
ATOM 858 O O . HIS A 1 108 ? -1.514 -16.531 -13.382 1.00 94.31 108 HIS A O 1
ATOM 864 N N . ASP A 1 109 ? 0.428 -17.275 -14.227 1.00 95.44 109 ASP A N 1
ATOM 865 C CA . ASP A 1 109 ? 0.008 -18.681 -14.323 1.00 95.44 109 ASP A CA 1
ATOM 866 C C . ASP A 1 109 ? -0.339 -19.286 -12.945 1.00 95.44 109 ASP A C 1
ATOM 868 O O . ASP A 1 109 ? -1.148 -20.212 -12.854 1.00 95.44 109 ASP A O 1
ATOM 872 N N . ALA A 1 110 ? 0.264 -18.767 -11.870 1.00 94.62 110 ALA A N 1
ATOM 873 C CA . ALA A 1 110 ? 0.024 -19.171 -10.486 1.00 94.62 110 ALA A CA 1
ATOM 874 C C . ALA A 1 110 ? -1.174 -18.461 -9.824 1.00 94.62 110 ALA A C 1
ATOM 876 O O . ALA A 1 110 ? -1.519 -18.802 -8.691 1.00 94.62 110 ALA A O 1
ATOM 877 N N . GLY A 1 111 ? -1.820 -17.516 -10.518 1.00 93.31 111 GLY A N 1
ATOM 878 C CA . GLY A 1 111 ? -2.999 -16.798 -10.030 1.00 93.31 111 GLY A CA 1
ATOM 879 C C . GLY A 1 111 ? -2.708 -15.479 -9.310 1.00 93.31 111 GLY A C 1
ATOM 880 O O . GLY A 1 111 ? -3.567 -15.022 -8.560 1.00 93.31 111 GLY A O 1
ATOM 881 N N . ALA A 1 112 ? -1.532 -14.875 -9.516 1.00 95.31 112 ALA A N 1
ATOM 882 C CA . ALA A 1 112 ? -1.276 -13.504 -9.078 1.00 95.31 112 ALA A CA 1
ATOM 883 C C . ALA A 1 112 ? -1.877 -12.492 -10.060 1.00 95.31 112 ALA A C 1
ATOM 885 O O . ALA A 1 112 ? -1.787 -12.659 -11.284 1.00 95.31 112 ALA A O 1
ATOM 886 N N . THR A 1 113 ? -2.378 -11.383 -9.524 1.00 95.69 113 THR A N 1
ATOM 887 C CA . THR A 1 113 ? -2.584 -10.164 -10.309 1.00 95.69 113 THR A CA 1
ATOM 888 C C . THR A 1 113 ? -1.276 -9.392 -10.315 1.00 95.69 113 THR A C 1
ATOM 890 O O . THR A 1 113 ? -0.797 -8.975 -9.265 1.00 95.69 113 THR A O 1
ATOM 893 N N . VAL A 1 114 ? -0.681 -9.212 -11.493 1.00 96.75 114 VAL A N 1
ATOM 894 C CA . VAL A 1 114 ? 0.599 -8.509 -11.647 1.00 96.75 114 VAL A CA 1
ATOM 895 C C . VAL A 1 114 ? 0.357 -7.149 -12.288 1.00 96.75 114 VAL A C 1
ATOM 897 O O . VAL A 1 114 ? -0.278 -7.063 -13.339 1.00 96.75 114 VAL A O 1
ATOM 900 N N . ILE A 1 115 ? 0.883 -6.096 -11.664 1.00 97.12 115 ILE A N 1
ATOM 901 C CA . ILE A 1 115 ? 0.901 -4.734 -12.201 1.00 97.12 115 ILE A CA 1
ATOM 902 C C . ILE A 1 115 ? 2.355 -4.343 -12.408 1.00 97.12 115 ILE A C 1
ATOM 904 O O . ILE A 1 115 ? 3.132 -4.304 -11.459 1.00 97.12 115 ILE A O 1
ATOM 908 N N . GLU A 1 116 ? 2.722 -4.021 -13.640 1.00 94.44 116 GLU A N 1
ATOM 909 C CA . GLU A 1 116 ? 4.083 -3.630 -13.990 1.00 94.44 116 GLU A CA 1
ATOM 910 C C . GLU A 1 116 ? 4.106 -2.354 -14.830 1.00 94.44 116 GLU A C 1
ATOM 912 O O . GLU A 1 116 ? 3.107 -1.971 -15.447 1.00 94.44 116 GLU A O 1
ATOM 917 N N . SER A 1 117 ? 5.274 -1.713 -14.875 1.00 88.62 117 SER A N 1
ATOM 918 C CA . SER A 1 117 ? 5.585 -0.602 -15.789 1.00 88.62 117 SER A CA 1
ATOM 919 C C . SER A 1 117 ? 4.694 0.645 -15.665 1.00 88.62 117 SER A C 1
ATOM 921 O O . SER A 1 117 ? 4.682 1.476 -16.570 1.00 88.62 117 SER A O 1
ATOM 923 N N . GLN A 1 118 ? 3.958 0.801 -14.561 1.00 95.56 118 GLN A N 1
ATOM 924 C CA . GLN A 1 118 ? 3.161 2.003 -14.301 1.00 95.56 118 GLN A CA 1
ATOM 925 C C . GLN A 1 118 ? 4.035 3.095 -13.680 1.00 95.56 118 GLN A C 1
ATOM 927 O O . GLN A 1 118 ? 4.835 2.815 -12.783 1.00 95.56 118 GLN A O 1
ATOM 932 N N . THR A 1 119 ? 3.862 4.340 -14.124 1.00 95.56 119 THR A N 1
ATOM 933 C CA . THR A 1 119 ? 4.548 5.526 -13.570 1.00 95.56 119 THR A CA 1
ATOM 934 C C . THR A 1 119 ? 3.591 6.462 -12.832 1.00 95.56 119 THR A C 1
ATOM 936 O O . THR A 1 119 ? 4.024 7.379 -12.135 1.00 95.56 119 THR A O 1
ATOM 939 N N . CYS A 1 120 ? 2.285 6.210 -12.936 1.00 96.62 120 CYS A N 1
ATOM 940 C CA . CYS A 1 120 ? 1.230 6.971 -12.288 1.00 96.62 120 CYS A CA 1
ATOM 941 C C . CYS A 1 120 ? 0.535 6.122 -11.218 1.00 96.62 120 CYS A C 1
ATOM 943 O O . CYS A 1 120 ? 0.146 4.975 -11.441 1.00 96.62 120 CYS A O 1
ATOM 945 N N . ARG A 1 121 ? 0.363 6.697 -10.024 1.00 97.50 121 ARG A N 1
ATOM 946 C CA . ARG A 1 121 ? -0.275 6.018 -8.888 1.00 97.50 121 ARG A CA 1
ATOM 947 C C . ARG A 1 121 ? -1.733 5.680 -9.182 1.00 97.50 121 ARG A C 1
ATOM 949 O O . ARG A 1 121 ? -2.211 4.623 -8.791 1.00 97.50 121 ARG A O 1
ATOM 956 N N . GLU A 1 122 ? -2.434 6.569 -9.871 1.00 96.94 122 GLU A N 1
ATOM 957 C CA . GLU A 1 122 ? -3.833 6.385 -10.238 1.00 96.94 122 GLU A CA 1
ATOM 958 C C . GLU A 1 122 ? -3.997 5.228 -11.241 1.00 96.94 122 GLU A C 1
ATOM 960 O O . GLU A 1 122 ? -4.981 4.497 -11.161 1.00 96.94 122 GLU A O 1
ATOM 965 N N . GLU A 1 123 ? -3.010 4.991 -12.113 1.00 97.50 123 GLU A N 1
ATOM 966 C CA . GLU A 1 123 ? -2.974 3.818 -12.999 1.00 97.50 123 GLU A CA 1
ATOM 967 C C . GLU A 1 123 ? -2.748 2.520 -12.211 1.00 97.50 123 GLU A C 1
ATOM 969 O O . GLU A 1 123 ? -3.454 1.538 -12.447 1.00 97.50 123 GLU A O 1
ATOM 974 N N . VAL A 1 124 ? -1.844 2.525 -11.219 1.00 97.88 124 VAL A N 1
ATOM 975 C CA . VAL A 1 124 ? -1.642 1.381 -10.306 1.00 97.88 124 VAL A CA 1
ATOM 976 C C . VAL A 1 124 ? -2.936 1.048 -9.562 1.00 97.88 124 VAL A C 1
ATOM 978 O O . VAL A 1 124 ? -3.362 -0.104 -9.559 1.00 97.88 124 VAL A O 1
ATOM 981 N N . ILE A 1 125 ? -3.596 2.050 -8.972 1.00 96.88 125 ILE A N 1
ATOM 982 C CA . ILE A 1 125 ? -4.863 1.864 -8.250 1.00 96.88 125 ILE A CA 1
ATOM 983 C C . ILE A 1 125 ? -5.953 1.359 -9.202 1.00 96.88 125 ILE A C 1
ATOM 985 O O . ILE A 1 125 ? -6.655 0.403 -8.880 1.00 96.88 125 ILE A O 1
ATOM 989 N N . SER A 1 126 ? -6.085 1.962 -10.386 1.00 95.19 126 SER A N 1
ATOM 990 C CA . SER A 1 126 ? -7.086 1.542 -11.368 1.00 95.19 126 SER A CA 1
ATOM 991 C C . SER A 1 126 ? -6.880 0.100 -11.822 1.00 95.19 126 SER A C 1
ATOM 993 O O . SER A 1 126 ? -7.865 -0.612 -11.991 1.00 95.19 126 SER A O 1
ATOM 995 N N . ALA A 1 127 ? -5.635 -0.332 -12.032 1.00 95.44 127 ALA A N 1
ATOM 996 C CA . ALA A 1 127 ? -5.330 -1.708 -12.410 1.00 95.44 127 ALA A CA 1
ATOM 997 C C . ALA A 1 127 ? -5.590 -2.680 -11.249 1.00 95.44 127 ALA A C 1
ATOM 999 O O . ALA A 1 127 ? -6.172 -3.741 -11.459 1.00 95.44 127 ALA A O 1
ATOM 1000 N N . ALA A 1 128 ? -5.237 -2.296 -10.018 1.00 94.94 128 ALA A N 1
ATOM 1001 C CA . ALA A 1 128 ? -5.454 -3.111 -8.822 1.00 94.94 128 ALA A CA 1
ATOM 1002 C C . ALA A 1 128 ? -6.939 -3.343 -8.516 1.00 94.94 128 ALA A C 1
ATOM 1004 O O . ALA A 1 128 ? -7.291 -4.376 -7.948 1.00 94.94 128 ALA A O 1
ATOM 1005 N N . LEU A 1 129 ? -7.794 -2.388 -8.890 1.00 93.19 129 LEU A N 1
ATOM 1006 C CA . LEU A 1 129 ? -9.229 -2.395 -8.612 1.00 93.19 129 LEU A CA 1
ATOM 1007 C C . LEU A 1 129 ? -10.100 -2.740 -9.829 1.00 93.19 129 LEU A C 1
ATOM 1009 O O . LEU A 1 129 ? -11.322 -2.637 -9.740 1.00 93.19 129 LEU A O 1
ATOM 1013 N N . ALA A 1 130 ? -9.500 -3.127 -10.961 1.00 90.44 130 ALA A N 1
ATOM 1014 C CA . ALA A 1 130 ? -10.207 -3.290 -12.235 1.00 90.44 130 ALA A CA 1
ATOM 1015 C C . ALA A 1 130 ? -11.367 -4.301 -12.169 1.00 90.44 130 ALA A C 1
ATOM 1017 O O . ALA A 1 130 ? -12.410 -4.077 -12.782 1.00 90.44 130 ALA A O 1
ATOM 1018 N N . ASP A 1 131 ? -11.198 -5.372 -11.390 1.00 81.75 131 ASP A N 1
ATOM 1019 C CA . ASP A 1 131 ? -12.170 -6.462 -11.245 1.00 81.75 131 ASP A CA 1
ATOM 1020 C C . ASP A 1 131 ? -12.960 -6.390 -9.924 1.00 81.75 131 ASP A C 1
ATOM 1022 O O . ASP A 1 131 ? -13.583 -7.365 -9.497 1.00 81.75 131 ASP A O 1
ATOM 1026 N N . CYS A 1 132 ? -12.930 -5.240 -9.245 1.00 79.50 132 CYS A N 1
ATOM 1027 C CA . CYS A 1 132 ? -13.488 -5.081 -7.907 1.00 79.50 132 CYS A CA 1
ATOM 1028 C C . CYS A 1 132 ? -14.774 -4.255 -7.930 1.00 79.50 132 CYS A C 1
ATOM 1030 O O . CYS A 1 132 ? -14.794 -3.119 -8.397 1.00 79.50 132 CYS A O 1
ATOM 1032 N N . GLU A 1 133 ? -15.835 -4.784 -7.324 1.00 79.38 133 GLU A N 1
ATOM 1033 C CA . GLU A 1 133 ? -16.983 -3.977 -6.913 1.00 79.38 133 GLU A CA 1
ATOM 1034 C C . GLU A 1 133 ? -16.789 -3.540 -5.462 1.00 79.38 133 GLU A C 1
ATOM 1036 O O . GLU A 1 133 ? -16.502 -4.362 -4.590 1.00 79.38 133 GLU A O 1
ATOM 1041 N N . PHE A 1 134 ? -16.931 -2.244 -5.192 1.00 77.81 134 PHE A N 1
ATOM 1042 C CA . PHE A 1 134 ? -16.667 -1.700 -3.865 1.00 77.81 134 PHE A CA 1
ATOM 1043 C C . PHE A 1 134 ? -17.549 -0.503 -3.517 1.00 77.81 134 PHE A C 1
ATOM 1045 O O . PHE A 1 134 ? -18.025 0.208 -4.410 1.00 77.81 134 PHE A O 1
ATOM 1052 N N . PRO A 1 135 ? -17.784 -0.270 -2.212 1.00 83.00 135 PRO A N 1
ATOM 1053 C CA . PRO A 1 135 ? -18.486 0.917 -1.756 1.00 83.00 135 PRO A CA 1
ATOM 1054 C C . PRO A 1 135 ? -17.697 2.174 -2.120 1.00 83.00 135 PRO A C 1
ATOM 1056 O O . PRO A 1 135 ? -16.468 2.173 -2.152 1.00 83.00 135 PRO A O 1
ATOM 1059 N N . ALA A 1 136 ? -18.407 3.274 -2.361 1.00 89.00 136 ALA A N 1
ATOM 1060 C CA . ALA A 1 136 ? -17.757 4.567 -2.506 1.00 89.00 136 ALA A CA 1
ATOM 1061 C C . ALA A 1 136 ? -17.110 4.957 -1.166 1.00 89.00 136 ALA A C 1
ATOM 1063 O O . ALA A 1 136 ? -17.819 5.170 -0.179 1.00 89.00 136 ALA A O 1
ATOM 1064 N N . ILE A 1 137 ? -15.778 5.034 -1.158 1.00 95.31 137 ILE A N 1
ATOM 1065 C CA . ILE A 1 137 ? -14.968 5.518 -0.036 1.00 95.31 137 ILE A CA 1
ATOM 1066 C C . ILE A 1 137 ? -14.742 7.019 -0.225 1.00 95.31 137 ILE A C 1
ATOM 1068 O O . ILE A 1 137 ? -14.571 7.491 -1.353 1.00 95.31 137 ILE A O 1
ATOM 1072 N N . ASN A 1 138 ? -14.748 7.773 0.872 1.00 97.31 138 ASN A N 1
ATOM 1073 C CA . ASN A 1 138 ? -14.464 9.202 0.856 1.00 97.31 138 ASN A CA 1
ATOM 1074 C C . ASN A 1 138 ? -13.075 9.489 0.226 1.00 97.31 138 ASN A C 1
ATOM 1076 O O . ASN A 1 138 ? -12.075 8.951 0.708 1.00 97.31 138 ASN A O 1
ATOM 1080 N N . PRO A 1 139 ? -12.983 10.331 -0.825 1.00 97.25 139 PRO A N 1
ATOM 1081 C CA . PRO A 1 139 ? -11.716 10.646 -1.488 1.00 97.25 139 PRO A CA 1
ATOM 1082 C C . PRO A 1 139 ? -10.640 11.235 -0.574 1.00 97.25 139 PRO A C 1
ATOM 1084 O O . PRO A 1 139 ? -9.461 10.966 -0.795 1.00 97.25 139 PRO A O 1
ATOM 1087 N N . ASP A 1 140 ? -11.026 11.998 0.451 1.00 98.25 140 ASP A N 1
ATOM 1088 C CA . ASP A 1 140 ? -10.069 12.592 1.391 1.00 98.25 140 ASP A CA 1
ATOM 1089 C C . ASP A 1 140 ? -9.414 11.501 2.253 1.00 98.25 140 ASP A C 1
ATOM 1091 O O . ASP A 1 140 ? -8.198 11.480 2.416 1.00 98.25 140 ASP A O 1
ATOM 1095 N N . ILE A 1 141 ? -10.193 10.503 2.685 1.00 98.50 141 ILE A N 1
ATOM 1096 C CA . ILE A 1 141 ? -9.677 9.332 3.409 1.00 98.50 141 ILE A CA 1
ATOM 1097 C C . ILE A 1 141 ? -8.737 8.516 2.519 1.00 98.50 141 ILE A C 1
ATOM 1099 O O . ILE A 1 141 ? -7.686 8.070 2.974 1.00 98.50 141 ILE A O 1
ATOM 1103 N N . ILE A 1 142 ? -9.082 8.328 1.238 1.00 98.44 142 ILE A N 1
ATOM 1104 C CA . ILE A 1 142 ? -8.174 7.676 0.284 1.00 98.44 142 ILE A CA 1
ATOM 1105 C C . ILE A 1 142 ? -6.854 8.452 0.223 1.00 98.44 142 ILE A C 1
ATOM 1107 O O . ILE A 1 142 ? -5.794 7.843 0.332 1.00 98.44 142 ILE A O 1
ATOM 1111 N N . ALA A 1 143 ? -6.901 9.780 0.086 1.00 98.50 143 ALA A N 1
ATOM 1112 C CA . ALA A 1 143 ? -5.701 10.609 0.041 1.00 98.50 143 ALA A CA 1
ATOM 1113 C C . ALA A 1 143 ? -4.842 10.466 1.311 1.00 98.50 143 ALA A C 1
ATOM 1115 O O . ALA A 1 143 ? -3.623 10.319 1.192 1.00 98.50 143 ALA A O 1
ATOM 1116 N N . ASP A 1 144 ? -5.462 10.419 2.492 1.00 98.69 144 ASP A N 1
ATOM 1117 C CA . ASP A 1 144 ? -4.761 10.225 3.765 1.00 98.69 144 ASP A CA 1
ATOM 1118 C C . ASP A 1 144 ? -4.055 8.865 3.840 1.00 98.69 144 ASP A C 1
ATOM 1120 O O . ASP A 1 144 ? -2.913 8.785 4.287 1.00 98.69 144 ASP A O 1
ATOM 1124 N N . PHE A 1 145 ? -4.677 7.796 3.339 1.00 98.75 145 PHE A N 1
ATOM 1125 C CA . PHE A 1 145 ? -4.060 6.469 3.240 1.00 98.75 145 PHE A CA 1
ATOM 1126 C C . PHE A 1 145 ? -2.827 6.456 2.327 1.00 98.75 145 PHE A C 1
ATOM 1128 O O . PHE A 1 145 ? -1.781 5.902 2.676 1.00 98.75 145 PHE A O 1
ATOM 1135 N N . LEU A 1 146 ? -2.928 7.100 1.161 1.00 98.69 146 LEU A N 1
ATOM 1136 C CA . LEU A 1 146 ? -1.811 7.210 0.219 1.00 98.69 146 LEU A CA 1
ATOM 1137 C C . LEU A 1 146 ? -0.660 8.035 0.821 1.00 98.69 146 LEU A C 1
ATOM 1139 O O . LEU A 1 146 ? 0.511 7.688 0.641 1.00 98.69 146 LEU A O 1
ATOM 1143 N N . ALA A 1 147 ? -0.985 9.102 1.560 1.00 98.62 147 ALA A N 1
ATOM 1144 C CA . ALA A 1 147 ? -0.014 9.902 2.302 1.00 98.62 147 ALA A CA 1
ATOM 1145 C C . ALA A 1 147 ? 0.629 9.103 3.446 1.00 98.62 147 ALA A C 1
ATOM 1147 O O . ALA A 1 147 ? 1.850 9.142 3.607 1.00 98.62 147 ALA A O 1
ATOM 1148 N N . LEU A 1 148 ? -0.159 8.320 4.186 1.00 98.62 148 LEU A N 1
ATOM 1149 C CA . LEU A 1 148 ? 0.318 7.467 5.271 1.00 98.62 148 LEU A CA 1
ATOM 1150 C C . LEU A 1 148 ? 1.347 6.455 4.769 1.00 98.62 148 LEU A C 1
ATOM 1152 O O . LEU A 1 148 ? 2.401 6.297 5.383 1.00 98.62 148 LEU A O 1
ATOM 1156 N N . GLY A 1 149 ? 1.091 5.836 3.615 1.00 98.25 149 GLY A N 1
ATOM 1157 C CA . GLY A 1 149 ? 2.039 4.915 2.998 1.00 98.25 149 GLY A CA 1
ATOM 1158 C C . GLY A 1 149 ? 3.361 5.555 2.609 1.00 98.25 149 GLY A C 1
ATOM 1159 O O . GLY A 1 149 ? 4.422 4.950 2.782 1.00 98.25 149 GLY A O 1
ATOM 1160 N N . TYR A 1 150 ? 3.323 6.797 2.128 1.00 97.75 150 TYR A N 1
ATOM 1161 C CA . TYR A 1 150 ? 4.536 7.568 1.882 1.00 97.75 150 TYR A CA 1
ATOM 1162 C C . TYR A 1 150 ? 5.283 7.884 3.185 1.00 97.75 150 TYR A C 1
ATOM 1164 O O . TYR A 1 150 ? 6.488 7.649 3.263 1.00 97.75 150 TYR A O 1
ATOM 1172 N N . CYS A 1 151 ? 4.585 8.367 4.216 1.00 96.62 151 CYS A N 1
ATOM 1173 C CA . CYS A 1 151 ? 5.185 8.670 5.515 1.00 96.62 151 CYS A CA 1
ATOM 1174 C C . CYS A 1 151 ? 5.821 7.434 6.155 1.00 96.62 151 CYS A C 1
ATOM 1176 O O . CYS A 1 151 ? 6.949 7.524 6.633 1.00 96.62 151 CYS A O 1
ATOM 1178 N N . TYR A 1 152 ? 5.151 6.281 6.104 1.00 96.38 152 TYR A N 1
ATOM 1179 C CA . TYR A 1 152 ? 5.696 5.017 6.595 1.00 96.38 152 TYR A CA 1
ATOM 1180 C C . TYR A 1 152 ? 7.011 4.665 5.885 1.00 96.38 152 TYR A C 1
ATOM 1182 O O . TYR A 1 152 ? 8.012 4.420 6.554 1.00 96.38 152 TYR A O 1
ATOM 1190 N N . LEU A 1 153 ? 7.067 4.767 4.549 1.00 95.12 153 LEU A N 1
ATOM 1191 C CA . LEU A 1 153 ? 8.319 4.578 3.806 1.00 95.12 153 LEU A CA 1
ATOM 1192 C C . LEU A 1 153 ? 9.410 5.548 4.267 1.00 95.12 153 LEU A C 1
ATOM 1194 O O . LEU A 1 153 ? 10.545 5.134 4.473 1.00 95.12 153 L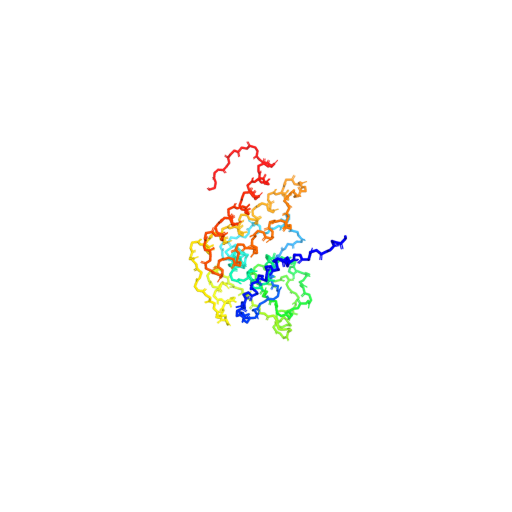EU A O 1
ATOM 1198 N N . GLN A 1 154 ? 9.094 6.834 4.440 1.00 93.06 154 GLN A N 1
ATOM 1199 C CA . GLN A 1 154 ? 10.089 7.812 4.889 1.00 93.06 154 GLN A CA 1
ATOM 1200 C C . GLN A 1 154 ? 10.649 7.468 6.276 1.00 93.06 154 GLN A C 1
ATOM 1202 O O . GLN A 1 154 ? 11.862 7.541 6.461 1.00 93.06 154 GLN A O 1
ATOM 1207 N N . ILE A 1 155 ? 9.805 7.054 7.227 1.00 90.88 155 ILE A N 1
ATOM 1208 C CA . ILE A 1 155 ? 10.253 6.608 8.555 1.00 90.88 155 ILE A CA 1
ATOM 1209 C C . ILE A 1 155 ? 11.157 5.380 8.438 1.00 90.88 155 ILE A C 1
ATOM 1211 O O . ILE A 1 155 ? 12.268 5.392 8.964 1.00 90.88 155 ILE A O 1
ATOM 1215 N N . GLU A 1 156 ? 10.744 4.374 7.669 1.00 90.12 156 GLU A N 1
ATOM 1216 C CA . GLU A 1 156 ? 11.533 3.164 7.433 1.00 90.12 156 GLU A CA 1
ATOM 1217 C C . GLU A 1 156 ? 12.929 3.483 6.856 1.00 90.12 156 GLU A C 1
ATOM 1219 O O . GLU A 1 156 ? 13.940 2.914 7.290 1.00 90.12 156 GLU A O 1
ATOM 1224 N N . LEU A 1 157 ? 13.016 4.416 5.905 1.00 90.06 157 LEU A N 1
ATOM 1225 C CA . LEU A 1 157 ? 14.290 4.854 5.327 1.00 90.06 157 LEU A CA 1
ATOM 1226 C C . LEU A 1 157 ? 15.143 5.651 6.329 1.00 90.06 157 LEU A C 1
ATOM 1228 O O . LEU A 1 157 ? 16.353 5.425 6.423 1.00 90.06 157 LEU A O 1
ATOM 1232 N N . LEU A 1 158 ? 14.533 6.553 7.103 1.00 86.12 158 LEU A N 1
ATOM 1233 C CA . LEU A 1 158 ? 15.227 7.387 8.091 1.00 86.12 158 LEU A CA 1
ATOM 1234 C C . LEU A 1 158 ? 15.828 6.557 9.231 1.00 86.12 158 LEU A C 1
ATOM 1236 O O . LEU A 1 158 ? 17.013 6.712 9.545 1.00 86.12 158 LEU A O 1
ATOM 1240 N N . THR A 1 159 ? 15.048 5.646 9.816 1.00 81.31 159 THR A N 1
ATOM 1241 C CA . THR A 1 159 ? 15.489 4.761 10.906 1.00 81.31 159 THR A CA 1
ATOM 1242 C C . THR A 1 159 ? 16.745 3.980 10.518 1.00 81.31 159 THR A C 1
ATOM 1244 O O . THR A 1 159 ? 17.712 3.882 11.283 1.00 81.31 159 THR A O 1
ATOM 1247 N N . ARG A 1 160 ? 16.767 3.493 9.274 1.00 81.88 160 ARG A N 1
ATOM 1248 C CA . ARG A 1 160 ? 17.868 2.725 8.689 1.00 81.88 160 ARG A CA 1
ATOM 1249 C C . ARG A 1 160 ? 19.106 3.564 8.398 1.00 81.88 160 ARG A C 1
ATOM 1251 O O . ARG A 1 160 ? 20.212 3.156 8.753 1.00 81.88 160 ARG A O 1
ATOM 1258 N N . GLN A 1 161 ? 18.949 4.768 7.846 1.00 73.44 161 GLN A N 1
ATOM 1259 C CA . GLN A 1 161 ? 20.081 5.684 7.639 1.00 73.44 161 GLN A CA 1
ATOM 1260 C C . GLN A 1 161 ? 20.778 6.065 8.951 1.00 73.44 161 GLN A C 1
ATOM 1262 O O . GLN A 1 161 ? 21.999 6.243 8.981 1.00 73.44 161 GLN A O 1
ATOM 1267 N N . MET A 1 162 ? 20.027 6.125 10.050 1.00 73.69 162 MET A N 1
ATOM 1268 C CA . MET A 1 162 ? 20.563 6.425 11.375 1.00 73.69 162 MET A CA 1
ATOM 1269 C C . MET A 1 162 ? 21.167 5.201 12.091 1.00 73.69 162 MET A C 1
ATOM 1271 O O . MET A 1 162 ? 21.731 5.352 13.176 1.00 73.69 162 MET A O 1
ATOM 1275 N N . ARG A 1 163 ? 21.113 4.001 11.482 1.00 67.94 163 ARG A N 1
ATOM 1276 C CA . ARG A 1 163 ? 21.552 2.709 12.056 1.00 67.94 163 ARG A CA 1
ATOM 1277 C C . ARG A 1 163 ? 20.914 2.393 13.413 1.00 67.94 163 ARG A C 1
ATOM 1279 O O . ARG A 1 163 ? 21.529 1.720 14.246 1.00 67.94 163 ARG A O 1
ATOM 1286 N N . TYR A 1 164 ? 19.706 2.893 13.653 1.00 63.06 164 TYR A N 1
ATOM 1287 C CA . TYR A 1 164 ? 18.930 2.534 14.831 1.00 63.06 164 TYR A CA 1
ATOM 1288 C C . TYR A 1 164 ? 18.053 1.319 14.533 1.00 63.06 164 TYR A C 1
ATOM 1290 O O . TYR A 1 164 ? 17.673 1.068 13.392 1.00 63.06 164 TYR A O 1
ATOM 1298 N N . ALA A 1 165 ? 17.727 0.561 15.580 1.00 63.22 165 ALA A N 1
ATOM 1299 C CA . ALA A 1 165 ? 16.583 -0.333 15.510 1.00 63.22 165 ALA A CA 1
ATOM 1300 C C . ALA A 1 165 ? 15.307 0.524 15.482 1.00 63.22 165 ALA A C 1
ATOM 1302 O O . ALA A 1 165 ? 15.228 1.515 16.217 1.00 63.22 165 ALA A O 1
ATOM 1303 N N . SER A 1 166 ? 14.350 0.145 14.634 1.00 69.94 166 SER A N 1
ATOM 1304 C CA . SER A 1 166 ? 12.996 0.702 14.674 1.00 69.94 166 SER A CA 1
ATOM 1305 C C . SER A 1 166 ? 12.385 0.408 16.039 1.00 69.94 166 SER A C 1
ATOM 1307 O O . SER A 1 166 ? 12.471 -0.726 16.520 1.00 69.94 166 SER A O 1
ATOM 1309 N N . ASN A 1 167 ? 11.826 1.431 16.684 1.00 77.06 167 ASN A N 1
ATOM 1310 C CA . ASN A 1 167 ? 10.994 1.264 17.876 1.00 77.06 167 ASN A CA 1
ATOM 1311 C C . ASN A 1 167 ? 9.507 1.324 17.526 1.00 77.06 167 ASN A C 1
ATOM 1313 O O . ASN A 1 167 ? 8.671 1.225 18.429 1.00 77.06 167 ASN A O 1
ATOM 1317 N N . LEU A 1 168 ? 9.174 1.474 16.239 1.00 84.56 168 LEU A N 1
ATOM 1318 C CA . LEU A 1 168 ? 7.805 1.384 15.775 1.00 84.56 168 LEU A CA 1
ATOM 1319 C C . LEU A 1 168 ? 7.235 0.013 16.147 1.00 84.56 168 LEU A C 1
ATOM 1321 O O . LEU A 1 168 ? 7.750 -1.034 15.753 1.00 84.56 168 LEU A O 1
ATOM 1325 N N . ASP A 1 169 ? 6.140 0.023 16.900 1.00 89.25 169 ASP A N 1
ATOM 1326 C CA . ASP A 1 169 ? 5.321 -1.167 17.087 1.00 89.25 169 ASP A CA 1
ATOM 1327 C C . ASP A 1 169 ? 4.573 -1.439 15.774 1.00 89.25 169 ASP A C 1
ATOM 1329 O O . ASP A 1 169 ? 3.447 -0.981 15.573 1.00 89.25 169 ASP A O 1
ATOM 1333 N N . GLU A 1 170 ? 5.241 -2.136 14.851 1.00 90.25 170 GLU A N 1
ATOM 1334 C CA . GLU A 1 170 ? 4.720 -2.457 13.516 1.00 90.25 170 GLU A CA 1
ATOM 1335 C C . GLU A 1 170 ? 3.395 -3.223 13.589 1.00 90.25 170 GLU A C 1
ATOM 1337 O O . GLU A 1 170 ? 2.506 -2.992 12.773 1.00 90.25 170 GLU A O 1
ATOM 1342 N N . ILE A 1 171 ? 3.217 -4.076 14.604 1.00 94.25 171 ILE A N 1
ATOM 1343 C CA . ILE A 1 171 ? 1.974 -4.827 14.811 1.00 94.25 171 ILE A CA 1
ATOM 1344 C C . ILE A 1 171 ? 0.850 -3.867 15.201 1.00 94.25 171 ILE A C 1
ATOM 1346 O O . ILE A 1 171 ? -0.256 -3.951 14.667 1.00 94.25 171 ILE A O 1
ATOM 1350 N N . HIS A 1 172 ? 1.092 -2.959 16.149 1.00 96.56 172 HIS A N 1
ATOM 1351 C CA . HIS A 1 172 ? 0.085 -1.975 16.531 1.00 96.56 172 HIS A CA 1
ATOM 1352 C C . HIS A 1 172 ? -0.249 -1.028 15.374 1.00 96.56 172 HIS A C 1
ATOM 1354 O O . HIS A 1 172 ? -1.430 -0.770 15.130 1.00 96.56 172 HIS A O 1
ATOM 1360 N N . PHE A 1 173 ? 0.770 -0.568 14.648 1.00 97.62 173 PHE A N 1
ATOM 1361 C CA . PHE A 1 173 ? 0.611 0.273 13.469 1.00 97.62 173 PHE A CA 1
ATOM 1362 C C . PHE A 1 173 ? -0.235 -0.425 12.396 1.00 97.62 173 PHE A C 1
AT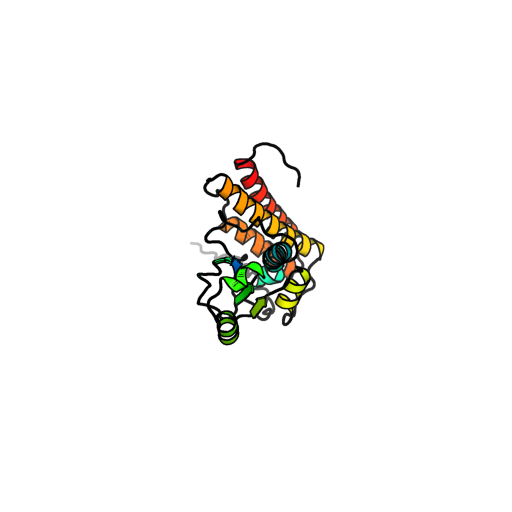OM 1364 O O . PHE A 1 173 ? -1.263 0.117 12.001 1.00 97.62 173 PHE A O 1
ATOM 1371 N N . GLU A 1 174 ? 0.114 -1.652 11.995 1.00 98.06 174 GLU A N 1
ATOM 1372 C CA . GLU A 1 174 ? -0.657 -2.427 11.013 1.00 98.06 174 GLU A CA 1
ATOM 1373 C C . GLU A 1 174 ? -2.116 -2.599 11.451 1.00 98.06 174 GLU A C 1
ATOM 1375 O O . GLU A 1 174 ? -3.027 -2.346 10.663 1.00 98.06 174 GLU A O 1
ATOM 1380 N N . ASN A 1 175 ? -2.362 -2.937 12.721 1.00 98.31 175 ASN A N 1
ATOM 1381 C CA . ASN A 1 175 ? -3.723 -3.075 13.241 1.00 98.31 175 ASN A CA 1
ATOM 1382 C C . ASN A 1 175 ? -4.534 -1.775 13.117 1.00 98.31 175 ASN A C 1
ATOM 1384 O O . ASN A 1 175 ? -5.700 -1.826 12.733 1.00 98.31 175 ASN A O 1
ATOM 1388 N N . LEU A 1 176 ? -3.941 -0.612 13.416 1.00 98.62 176 LEU A N 1
ATOM 1389 C CA . LEU A 1 176 ? -4.620 0.679 13.249 1.00 98.62 176 LEU A CA 1
ATOM 1390 C C . LEU A 1 176 ? -4.958 0.953 11.782 1.00 98.62 176 LEU A C 1
ATOM 1392 O O . LEU A 1 176 ? -6.075 1.376 11.487 1.00 98.62 176 LEU A O 1
ATOM 1396 N N . VAL A 1 177 ? -4.022 0.684 10.870 1.00 98.69 177 VAL A N 1
ATOM 1397 C CA . VAL A 1 177 ? -4.206 0.906 9.430 1.00 98.69 177 VAL A CA 1
ATOM 1398 C C . VAL A 1 177 ? -5.283 -0.022 8.858 1.00 98.69 177 VAL A C 1
ATOM 1400 O O . VAL A 1 177 ? -6.151 0.429 8.111 1.00 98.69 177 VAL A O 1
ATOM 1403 N N . VAL A 1 178 ? -5.290 -1.298 9.250 1.00 98.56 178 VAL A N 1
ATOM 1404 C CA . VAL A 1 178 ? -6.316 -2.270 8.835 1.00 98.56 178 VAL A CA 1
ATOM 1405 C C . VAL A 1 178 ? -7.687 -1.922 9.426 1.00 98.56 178 VAL A C 1
ATOM 1407 O O . VAL A 1 178 ? -8.696 -1.990 8.722 1.00 98.56 178 VAL A O 1
ATOM 1410 N N . GLU A 1 179 ? -7.758 -1.495 10.691 1.00 98.56 179 GLU A N 1
ATOM 1411 C CA . GLU A 1 179 ? -9.013 -1.030 11.298 1.00 98.56 179 GLU A CA 1
ATOM 1412 C C . GLU A 1 179 ? -9.558 0.223 10.606 1.00 98.56 179 GLU A C 1
ATOM 1414 O O . GLU A 1 179 ? -10.751 0.272 10.300 1.00 98.56 179 GLU A O 1
ATOM 1419 N N . ALA A 1 180 ? -8.698 1.205 10.323 1.00 98.69 180 ALA A N 1
ATOM 1420 C CA . ALA A 1 180 ? -9.055 2.391 9.553 1.00 98.69 180 ALA A CA 1
ATOM 1421 C C . ALA A 1 180 ? -9.625 2.020 8.180 1.00 98.69 180 ALA A C 1
ATOM 1423 O O . ALA A 1 180 ? -10.646 2.560 7.759 1.00 98.69 180 ALA A O 1
ATOM 1424 N N . ALA A 1 181 ? -8.975 1.076 7.497 1.00 98.12 181 ALA A N 1
ATOM 1425 C CA . ALA A 1 181 ? -9.344 0.653 6.157 1.00 98.12 181 ALA A CA 1
ATOM 1426 C C . ALA A 1 181 ? -10.720 -0.018 6.171 1.00 98.12 181 ALA A C 1
ATOM 1428 O O . ALA A 1 181 ? -11.577 0.303 5.346 1.00 98.12 181 ALA A O 1
ATOM 1429 N N . ARG A 1 182 ? -10.970 -0.878 7.168 1.00 97.31 182 ARG A N 1
ATOM 1430 C CA . ARG A 1 182 ? -12.286 -1.484 7.388 1.00 97.31 182 ARG A CA 1
ATOM 1431 C C . ARG A 1 182 ? -13.357 -0.417 7.613 1.00 97.31 182 ARG A C 1
ATOM 1433 O O . ARG A 1 182 ? -14.356 -0.429 6.898 1.00 97.31 182 ARG A O 1
ATOM 1440 N N . PHE A 1 183 ? -13.147 0.526 8.536 1.00 98.12 183 PHE A N 1
ATOM 1441 C CA . PHE A 1 183 ? -14.116 1.601 8.784 1.00 98.12 183 PHE A CA 1
ATOM 1442 C C . PHE A 1 183 ? -14.387 2.444 7.532 1.00 98.12 183 PHE A C 1
ATOM 1444 O O . PHE A 1 183 ? -15.542 2.743 7.241 1.00 98.12 183 PHE A O 1
ATOM 1451 N N . ALA A 1 184 ? -13.355 2.740 6.737 1.00 97.19 184 ALA A N 1
ATOM 1452 C CA . ALA A 1 184 ? -13.502 3.453 5.471 1.00 97.19 184 ALA A CA 1
ATOM 1453 C C . ALA A 1 184 ? -14.379 2.677 4.470 1.00 97.19 184 ALA A C 1
ATOM 1455 O O . ALA A 1 184 ? -15.251 3.260 3.827 1.00 97.19 184 ALA A O 1
ATOM 1456 N N . THR A 1 185 ? -14.203 1.353 4.363 1.00 95.31 185 THR A N 1
ATOM 1457 C CA . THR A 1 185 ? -15.065 0.506 3.514 1.00 95.31 185 THR A CA 1
ATOM 1458 C C . THR A 1 185 ? -16.487 0.350 4.058 1.00 95.31 185 THR A C 1
ATOM 1460 O O . THR A 1 185 ? -17.427 0.202 3.284 1.00 95.31 185 THR A O 1
ATOM 1463 N N . GLU A 1 186 ? -16.672 0.435 5.375 1.00 95.19 186 GLU A N 1
ATOM 1464 C CA . GLU A 1 186 ? -17.983 0.416 6.039 1.00 95.19 186 GLU A CA 1
ATOM 1465 C C . GLU A 1 186 ? -18.672 1.795 6.042 1.00 95.19 186 GLU A C 1
ATOM 1467 O O . GLU A 1 186 ? -19.789 1.922 6.543 1.00 95.19 186 GLU A O 1
ATOM 1472 N N . GLN A 1 187 ? -18.036 2.811 5.443 1.00 95.25 187 GLN A N 1
ATOM 1473 C CA . GLN A 1 187 ? -18.502 4.202 5.379 1.00 95.25 187 GLN A CA 1
ATOM 1474 C C . GLN A 1 187 ? -18.634 4.876 6.759 1.00 95.25 187 GLN A C 1
ATOM 1476 O O . GLN A 1 187 ? -19.413 5.817 6.932 1.00 95.25 187 GLN A O 1
ATOM 1481 N N . ASP A 1 188 ? -17.860 4.411 7.743 1.00 97.56 188 ASP A N 1
ATOM 1482 C CA . ASP A 1 188 ? -17.676 5.078 9.033 1.00 97.56 188 ASP A CA 1
ATOM 1483 C C . ASP A 1 188 ? -16.448 5.996 8.970 1.00 97.56 188 ASP A C 1
ATOM 1485 O O . ASP A 1 188 ? -15.384 5.718 9.529 1.00 97.56 188 ASP A O 1
ATOM 1489 N N . ASP A 1 189 ? -16.602 7.103 8.243 1.00 98.00 189 ASP A N 1
ATOM 1490 C CA . ASP A 1 189 ? -15.538 8.086 8.014 1.00 98.00 189 ASP A CA 1
ATOM 1491 C C . ASP A 1 189 ? -14.948 8.627 9.326 1.00 98.00 189 ASP A C 1
ATOM 1493 O O . ASP A 1 189 ? -13.753 8.898 9.410 1.00 98.00 189 ASP A O 1
ATOM 1497 N N . VAL A 1 190 ? -15.772 8.769 10.371 1.00 98.38 190 VAL A N 1
ATOM 1498 C CA . VAL A 1 190 ? -15.332 9.294 11.671 1.00 98.38 190 VAL A CA 1
ATOM 1499 C C . VAL A 1 190 ? -14.359 8.322 12.330 1.00 98.38 190 VAL A C 1
ATOM 1501 O O . VAL A 1 190 ? -13.272 8.732 12.741 1.00 98.38 190 VAL A O 1
ATOM 1504 N N . ALA A 1 191 ? -14.725 7.041 12.407 1.00 98.50 191 ALA A N 1
ATOM 1505 C CA . ALA A 1 191 ? -13.857 6.020 12.982 1.00 98.50 191 ALA A CA 1
ATOM 1506 C C . ALA A 1 191 ? -12.612 5.769 12.115 1.00 98.50 191 ALA A C 1
ATOM 1508 O O . ALA A 1 191 ? -11.524 5.550 12.650 1.00 98.50 191 ALA A O 1
ATOM 1509 N N . ALA A 1 192 ? -12.745 5.844 10.787 1.00 98.62 192 ALA A N 1
ATOM 1510 C CA . ALA A 1 192 ? -11.617 5.733 9.868 1.00 98.62 192 ALA A CA 1
ATOM 1511 C C . ALA A 1 192 ? -10.580 6.837 10.120 1.00 98.62 192 ALA A C 1
ATOM 1513 O O . ALA A 1 192 ? -9.409 6.534 10.349 1.00 98.62 192 ALA A O 1
ATOM 1514 N N . VAL A 1 193 ? -11.011 8.103 10.164 1.00 98.69 193 VAL A N 1
ATOM 1515 C CA . VAL A 1 193 ? -10.129 9.253 10.422 1.00 98.69 193 VAL A CA 1
ATOM 1516 C C . VAL A 1 193 ? -9.464 9.157 11.796 1.00 98.69 193 VAL A C 1
ATOM 1518 O O . VAL A 1 193 ? -8.266 9.405 11.904 1.00 98.69 193 VAL A O 1
ATOM 1521 N N . GLU A 1 194 ? -10.193 8.745 12.839 1.00 98.69 194 GLU A N 1
ATOM 1522 C CA . GLU A 1 194 ? -9.615 8.549 14.179 1.00 98.69 194 GLU A CA 1
ATOM 1523 C C . GLU A 1 194 ? -8.451 7.544 14.156 1.00 98.69 194 GLU A C 1
ATOM 1525 O O . GLU A 1 194 ? -7.398 7.779 14.752 1.00 98.69 194 GLU A O 1
ATOM 1530 N N . LYS A 1 195 ? -8.616 6.430 13.437 1.00 98.69 195 LYS A N 1
ATOM 1531 C CA . LYS A 1 195 ? -7.602 5.374 13.340 1.00 98.69 195 LYS A CA 1
ATOM 1532 C C . LYS A 1 195 ? -6.411 5.771 12.471 1.00 98.69 195 LYS A C 1
ATOM 1534 O O . LYS A 1 195 ? -5.278 5.473 12.846 1.00 98.69 195 LYS A O 1
ATOM 1539 N N . ILE A 1 196 ? -6.645 6.480 11.367 1.00 98.44 196 ILE A N 1
ATOM 1540 C CA . ILE A 1 196 ? -5.575 7.032 10.521 1.00 98.44 196 ILE A CA 1
ATOM 1541 C C . ILE A 1 196 ? -4.745 8.046 11.304 1.00 98.44 196 ILE A C 1
ATOM 1543 O O . ILE A 1 196 ? -3.518 7.974 11.282 1.00 98.44 196 ILE A O 1
ATOM 1547 N N . GLN A 1 197 ? -5.396 8.950 12.044 1.00 98.38 197 GLN A N 1
ATOM 1548 C CA . GLN A 1 197 ? -4.697 9.920 12.883 1.00 98.38 197 GLN A CA 1
ATOM 1549 C C . GLN A 1 197 ? -3.814 9.216 13.917 1.00 98.38 197 GLN A C 1
ATOM 1551 O O . GLN A 1 197 ? -2.643 9.556 14.047 1.00 98.38 197 GLN A O 1
ATOM 1556 N N . ALA A 1 198 ? -4.332 8.184 14.588 1.00 98.38 198 ALA A N 1
ATOM 1557 C CA . ALA A 1 198 ? -3.539 7.395 15.527 1.00 98.38 198 ALA A CA 1
ATOM 1558 C C . ALA A 1 198 ? -2.327 6.718 14.854 1.00 98.38 198 ALA A C 1
ATOM 1560 O O . ALA A 1 198 ? -1.252 6.654 15.448 1.00 98.38 198 ALA A O 1
ATOM 1561 N N . ALA A 1 199 ? -2.466 6.242 13.612 1.00 98.19 199 ALA A N 1
ATOM 1562 C CA . ALA A 1 199 ? -1.348 5.683 12.852 1.00 98.19 199 ALA A CA 1
ATOM 1563 C C . ALA A 1 199 ? -0.289 6.752 12.513 1.00 98.19 199 ALA A C 1
ATOM 1565 O O . ALA A 1 199 ? 0.905 6.501 12.686 1.00 98.19 199 ALA A O 1
ATOM 1566 N N . PHE A 1 200 ? -0.698 7.960 12.105 1.00 97.75 200 PHE A N 1
ATOM 1567 C CA . PHE A 1 200 ? 0.223 9.088 11.913 1.00 97.75 200 PHE A CA 1
ATOM 1568 C C . PHE A 1 200 ? 0.918 9.506 13.212 1.00 97.75 200 PHE A C 1
ATOM 1570 O O . PHE A 1 200 ? 2.115 9.795 13.189 1.00 97.75 200 PHE A O 1
ATOM 1577 N N . ASP A 1 201 ? 0.214 9.493 14.345 1.00 95.88 201 ASP A N 1
ATOM 1578 C CA . ASP A 1 201 ? 0.790 9.823 15.651 1.00 95.88 201 ASP A CA 1
ATOM 1579 C C . ASP A 1 201 ? 1.895 8.826 16.049 1.00 95.88 201 ASP A C 1
ATOM 1581 O O . ASP A 1 201 ? 2.914 9.236 16.614 1.00 95.88 201 ASP A O 1
ATOM 1585 N N . LEU A 1 202 ? 1.754 7.535 15.705 1.00 94.75 202 LEU A N 1
ATOM 1586 C CA . LEU A 1 202 ? 2.823 6.541 15.886 1.00 94.75 202 LEU A CA 1
ATOM 1587 C C . LEU A 1 202 ? 4.046 6.852 15.017 1.00 94.75 202 LEU A C 1
ATOM 1589 O O . LEU A 1 202 ? 5.168 6.832 15.523 1.00 94.75 202 LEU A O 1
ATOM 1593 N N . LEU A 1 203 ? 3.846 7.189 13.737 1.00 94.06 203 LEU A N 1
ATOM 1594 C CA . LEU A 1 203 ? 4.949 7.562 12.841 1.00 94.06 203 LEU A CA 1
ATOM 1595 C C . LEU A 1 203 ? 5.649 8.848 13.294 1.00 94.06 203 LEU A C 1
ATOM 1597 O O . LEU A 1 203 ? 6.876 8.931 13.254 1.00 94.06 203 LEU A O 1
ATOM 1601 N N . SER A 1 204 ? 4.886 9.843 13.754 1.00 90.31 204 SER A N 1
ATOM 1602 C CA . SER A 1 204 ? 5.441 11.082 14.302 1.00 90.31 204 SER A CA 1
ATOM 1603 C C . SER A 1 204 ? 6.228 10.810 15.581 1.00 90.31 204 SER A C 1
ATOM 1605 O O . SER A 1 204 ? 7.340 11.307 15.724 1.00 90.31 204 SER A O 1
ATOM 1607 N N . SER A 1 205 ? 5.689 9.990 16.487 1.00 87.00 205 SER A N 1
ATOM 1608 C CA . SER A 1 205 ? 6.387 9.610 17.718 1.00 87.00 205 SER A CA 1
ATOM 1609 C C . SER A 1 205 ? 7.704 8.903 17.407 1.00 87.00 205 SER A C 1
ATOM 1611 O O . SER A 1 205 ? 8.716 9.190 18.042 1.00 87.00 205 SER A O 1
ATOM 1613 N N . GLU A 1 206 ? 7.718 8.014 16.414 1.00 85.38 206 GLU A N 1
ATOM 1614 C CA . GLU A 1 206 ? 8.939 7.332 15.983 1.00 85.38 206 GLU A CA 1
ATOM 1615 C C . GLU A 1 206 ? 9.958 8.314 15.391 1.00 85.38 206 GLU A C 1
ATOM 1617 O O . GLU A 1 206 ? 11.127 8.316 15.774 1.00 85.38 206 GLU A O 1
ATOM 1622 N N . ARG A 1 207 ? 9.520 9.241 14.534 1.00 82.25 207 ARG A N 1
ATOM 1623 C CA . ARG A 1 207 ? 10.382 10.312 14.012 1.00 82.25 207 ARG A CA 1
ATOM 1624 C C . ARG A 1 207 ? 11.026 11.138 15.128 1.00 82.25 207 ARG A C 1
ATOM 1626 O O . ARG A 1 207 ? 12.220 11.439 15.054 1.00 82.25 207 ARG A O 1
ATOM 1633 N N . ASP A 1 208 ? 10.253 11.507 16.147 1.00 78.56 208 ASP A N 1
ATOM 1634 C CA . ASP A 1 208 ? 10.701 12.385 17.233 1.00 78.56 208 ASP A CA 1
ATOM 1635 C C . ASP A 1 208 ? 11.779 11.719 18.117 1.00 78.56 208 ASP A C 1
ATOM 1637 O O . ASP A 1 208 ? 12.608 12.411 18.717 1.00 78.56 208 ASP A O 1
ATOM 1641 N N . HIS A 1 209 ? 11.850 10.379 18.139 1.00 69.81 209 HIS A N 1
ATOM 1642 C CA . HIS A 1 209 ? 12.965 9.657 18.769 1.00 69.81 209 HIS A CA 1
ATOM 1643 C C . HIS A 1 209 ? 14.301 9.898 18.051 1.00 69.81 209 HIS A C 1
ATOM 1645 O O . HIS A 1 209 ? 15.356 9.863 18.692 1.00 69.81 209 HIS A O 1
ATOM 1651 N N . TYR A 1 210 ? 14.276 10.166 16.743 1.00 63.44 210 TYR A N 1
ATOM 1652 C CA . TYR A 1 210 ? 15.474 10.386 15.928 1.00 63.44 210 TYR A CA 1
ATOM 1653 C C . TYR A 1 210 ? 15.820 11.867 15.762 1.00 63.44 210 TYR A C 1
ATOM 1655 O O . TYR A 1 210 ? 17.000 12.220 15.681 1.00 63.44 210 TYR A O 1
ATOM 1663 N N . TYR A 1 211 ? 14.810 12.737 15.767 1.00 60.56 211 TYR A N 1
ATOM 1664 C CA . TYR A 1 211 ? 14.966 14.183 15.664 1.00 60.56 211 TYR A CA 1
ATOM 1665 C C . TYR A 1 211 ? 14.084 14.896 16.689 1.00 60.56 211 TYR A C 1
ATOM 1667 O O . TYR A 1 211 ? 12.881 15.006 16.523 1.00 60.56 211 TYR A O 1
ATOM 1675 N N . SER A 1 212 ? 14.701 15.491 17.709 1.00 55.00 212 SER A N 1
ATOM 1676 C CA . SER A 1 212 ? 14.010 16.315 18.720 1.00 55.00 212 SER A CA 1
ATOM 1677 C C . SER A 1 212 ? 13.693 17.742 18.234 1.00 55.00 212 SER A C 1
ATOM 1679 O O . SER A 1 212 ? 13.430 18.632 19.043 1.00 55.00 212 SER A O 1
ATOM 1681 N N . VAL A 1 213 ? 13.785 17.994 16.925 1.00 50.34 213 VAL A N 1
ATOM 1682 C CA . VAL A 1 213 ? 13.536 19.304 16.314 1.00 50.34 213 VAL A CA 1
ATOM 1683 C C . VAL A 1 213 ? 12.246 19.216 15.512 1.00 50.34 213 VAL A C 1
ATOM 1685 O O . VAL A 1 213 ? 12.174 18.431 14.570 1.00 50.34 213 VAL A O 1
ATOM 1688 N N . ASP A 1 214 ? 11.261 20.040 15.876 1.00 44.28 214 ASP A N 1
ATOM 1689 C CA . ASP A 1 214 ? 9.951 20.098 15.224 1.00 44.28 214 ASP A CA 1
ATOM 1690 C C . ASP A 1 214 ? 10.093 20.300 13.706 1.00 44.28 214 ASP A C 1
ATOM 1692 O O . ASP A 1 214 ? 10.511 21.363 13.235 1.00 44.28 214 ASP A O 1
ATOM 1696 N N . ALA A 1 215 ? 9.717 19.282 12.933 1.00 44.94 215 ALA A N 1
ATOM 1697 C CA . ALA A 1 215 ? 9.517 19.382 11.494 1.00 44.94 215 ALA A CA 1
ATOM 1698 C C . ALA A 1 215 ? 8.013 19.299 11.210 1.00 44.94 215 ALA A C 1
ATOM 1700 O O . ALA A 1 215 ? 7.375 18.275 11.464 1.00 44.94 215 ALA A O 1
ATOM 1701 N N . TYR A 1 216 ? 7.450 20.392 10.701 1.00 42.84 216 TYR A N 1
ATOM 1702 C CA . TYR A 1 216 ? 6.064 20.441 10.244 1.00 42.84 216 TYR A CA 1
ATOM 1703 C C . TYR A 1 216 ? 6.002 19.835 8.832 1.00 42.84 216 TYR A C 1
ATOM 1705 O O . TYR A 1 216 ? 6.687 20.338 7.937 1.00 42.84 216 TYR A O 1
ATOM 1713 N N . LEU A 1 217 ? 5.247 18.740 8.674 1.00 41.53 217 LEU A N 1
ATOM 1714 C CA . LEU A 1 217 ? 4.841 18.176 7.379 1.00 41.53 217 LEU A CA 1
ATOM 1715 C C . LEU A 1 217 ? 3.573 18.882 6.889 1.00 41.53 217 LEU A C 1
ATOM 1717 O O . LEU A 1 217 ? 2.709 19.170 7.750 1.00 41.53 217 LEU A O 1
#

Secondary structure (DSSP, 8-state):
--------------------PPP--SEEEEEESSSSGGG--TT--HHHHHHHHHHHHHTT-HHHHHHHTS--EEEETTB--S--TTEEEEE-GGGGGGSPTTHHHHHHHTT-EEEES---HHHHHHHHTTT-------HHHHHHHHHHHHHHHHHHHHHHHTTPPP---HHHHHHHHHHHHHHHHTT-HHHHHHHHHHHHHHHHHHHHHH--S----

Sequence (217 aa):
MRKVIHPIYDKHFPSNHIQDIPMIYKELAILLPCHSLEDFPTHHTDDDAASLLASWTGLWHPLLIANSGSIIKWHRADDPPETLLDVLLVVPTVSTDNLATGYLQRAHDAGATVIESQTCREEVISAALADCEFPAINPDIIADFLALGYCYLQIELLTRQMRYASNLDEIHFENLVVEAARFATEQDDVAAVEKIQAAFDLLSSERDHYYSVDAYL

Radius of gyration: 20.29 Å; chains: 1; bounding box: 55×43×68 Å

pLDDT: mean 85.87, std 19.19, range [29.94, 98.75]

Foldseek 3Di:
DDDDDDPDDPPPDPPPPPPPFPQQAQAEEEEAQDPFLLVGPPPDDDLQVLQVLLLQLLCLQLQNCLRNVWGHDYDYLLGDDPQQARYAYEYGPVSPVNHDPCPVVVSVVNHHQYHYSDSHNVVSNCSSCVPGDADDFDVVLRVLSSVLSVLVSVLRNLCSVVVHDQPQPNVLLGNLSNQLSNCRRVVVPVSNVVSSVVSVVSSVVRVCVVPVDDDDD